Protein AF-A0A8J4FVB1-F1 (afdb_monomer_lite)

InterPro domains:
  IPR049258 ODAD1, central coiled coil region [PF21773] (18-180)
  IPR051876 Outer dynein arm-docking/Coiled-coil domain-containing protein [PTHR21694] (17-271)

Sequence (302 aa):
MRERETQELLKMGTLSSAEKKKRVSKGQWGAGYNKALAQNVAAEKVEMYGQAFKRIQDATGIEDIDQLVNTFLAAEDQNYTLFNYVNEVNQEIEKLEDQINIMRSEINKYRETGQELDRTKSRELTEGEARLAACEAQSQQYEKRYEAAMSMTAALKAGISELFDRIGCNTPAVRDLLGEEGLTEANLMAYLGIIEQRTNEILQVYAKRKATQGTEGLAEALLAQPLTQPGNRIIIEPPSTTQEEEVEGLEPEPVEEDRPLTREHLETRVQRTLPRKLETAIKVRPAGVDAAGGKRGSPTRR

Foldseek 3Di:
DVVVVVVVVVVVPPPDPVVVVVVVVVVVVVVVVVVVVVVVVVVVVVVVVVVVQVVVCVVVVDPDPVVSVVVVVVVVVVVVVVVVVVVVVVVVVVVVVVVVVVVVVVVVVCVVVVVVVVVVVVVVVVVVVVVVVVVVVVVVVVVVVVVVVVVVVVVLLVVLQVLCVVLPLPDPVSCVVQDPPHDDPVCVVVSVVSSLVSQLVVLQVQLVVQVVVDDVSPVSSVVSHPPDDPDDDPPPDDDDPPDPPPPPPDDDDPPDPPPDDDPVRVVVVCVVVVVVVVVVVVPPDPDDDDDDDDDDDDDDDD

Structure (mmCIF, N/CA/C/O backbone):
data_AF-A0A8J4FVB1-F1
#
_entry.id   AF-A0A8J4FVB1-F1
#
loop_
_atom_site.group_PDB
_atom_site.id
_atom_site.type_symbol
_atom_site.label_atom_id
_atom_site.label_alt_id
_atom_site.label_comp_id
_atom_site.label_asym_id
_atom_site.label_entity_id
_atom_site.label_seq_id
_atom_site.pdbx_PDB_ins_code
_atom_site.Cartn_x
_atom_site.Cartn_y
_atom_site.Cartn_z
_atom_site.occupancy
_atom_site.B_iso_or_equiv
_atom_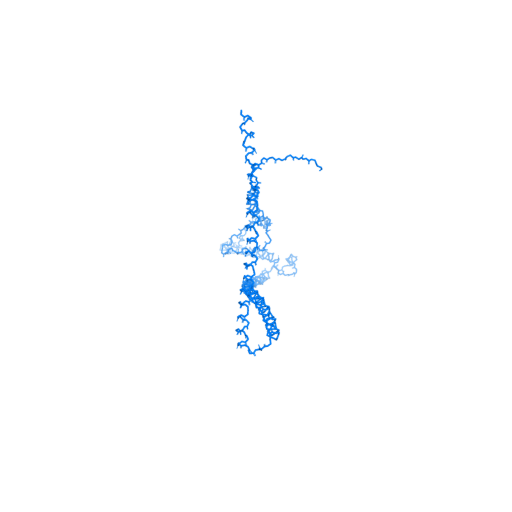site.auth_seq_id
_atom_site.auth_comp_id
_atom_site.auth_asym_id
_atom_site.auth_atom_id
_atom_site.pdbx_PDB_model_num
ATOM 1 N N . MET A 1 1 ? -41.978 72.602 87.005 1.00 54.25 1 MET A N 1
ATOM 2 C CA . MET A 1 1 ? -42.114 71.302 86.302 1.00 54.25 1 MET A CA 1
ATOM 3 C C . MET A 1 1 ? -41.588 70.098 87.086 1.00 54.25 1 MET A C 1
ATOM 5 O O . MET A 1 1 ? -42.095 69.020 86.846 1.00 54.25 1 MET A O 1
ATOM 9 N N . ARG A 1 2 ? -40.681 70.250 88.065 1.00 51.72 2 ARG A N 1
ATOM 10 C CA . ARG A 1 2 ? -40.190 69.131 88.899 1.00 51.72 2 ARG A CA 1
ATOM 11 C C . ARG A 1 2 ? -41.139 68.634 90.009 1.00 51.72 2 ARG A C 1
ATOM 13 O O . ARG A 1 2 ? -40.850 67.621 90.622 1.00 51.72 2 ARG A O 1
ATOM 20 N N . GLU A 1 3 ? -42.270 69.297 90.257 1.00 54.09 3 GLU A N 1
ATOM 21 C CA . GLU A 1 3 ? -43.259 68.865 91.272 1.00 54.09 3 GLU A CA 1
ATOM 22 C C . GLU A 1 3 ? -44.441 68.063 90.703 1.00 54.09 3 GLU A C 1
ATOM 24 O O . GLU A 1 3 ? -45.201 67.464 91.457 1.00 54.09 3 GLU A O 1
ATOM 29 N N . ARG A 1 4 ? -44.603 68.015 89.372 1.00 54.78 4 ARG A N 1
ATOM 30 C CA . ARG A 1 4 ? -45.608 67.145 88.734 1.00 54.78 4 ARG A CA 1
ATOM 31 C C . ARG A 1 4 ? -45.067 65.735 88.494 1.00 54.78 4 ARG A C 1
ATOM 33 O O . ARG A 1 4 ? -45.784 64.770 88.730 1.00 54.78 4 ARG A O 1
ATOM 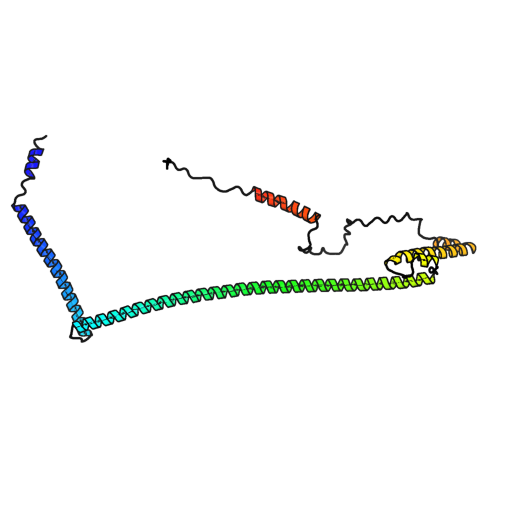40 N N . GLU A 1 5 ? -43.783 65.610 88.164 1.00 53.69 5 GLU A N 1
ATOM 41 C CA . GLU A 1 5 ? -43.116 64.308 88.012 1.00 53.69 5 GLU A CA 1
ATOM 42 C C . GLU A 1 5 ? -42.993 63.548 89.344 1.00 53.69 5 GLU A C 1
ATOM 44 O O . GLU A 1 5 ? -43.080 62.321 89.376 1.00 53.69 5 GLU A O 1
ATOM 49 N N . THR A 1 6 ? -42.878 64.256 90.473 1.00 55.28 6 THR A N 1
ATOM 50 C CA . THR A 1 6 ? -42.797 63.626 91.800 1.00 55.28 6 THR A CA 1
ATOM 51 C C . THR A 1 6 ? -44.145 63.106 92.305 1.00 55.28 6 THR A C 1
ATOM 53 O O . THR A 1 6 ? -44.163 62.163 93.092 1.00 55.28 6 THR A O 1
ATOM 56 N N . GLN A 1 7 ? -45.281 63.629 91.827 1.00 54.72 7 GLN A N 1
ATOM 57 C CA . GLN A 1 7 ? -46.608 63.108 92.193 1.00 54.72 7 GLN A CA 1
ATOM 58 C C . GLN A 1 7 ? -47.078 61.940 91.311 1.00 54.72 7 GLN A C 1
ATOM 60 O O . GLN A 1 7 ? -47.841 61.095 91.785 1.00 54.72 7 GLN A O 1
ATOM 65 N N . GLU A 1 8 ? -46.611 61.835 90.063 1.00 53.25 8 GLU A N 1
ATOM 66 C CA . GLU A 1 8 ? -46.938 60.698 89.187 1.00 53.25 8 GLU A CA 1
ATOM 67 C C . GLU A 1 8 ? -46.114 59.442 89.517 1.00 53.25 8 GLU A C 1
ATOM 69 O O . GLU A 1 8 ? -46.655 58.333 89.508 1.00 53.25 8 GLU A O 1
ATOM 74 N N . LEU A 1 9 ? -44.855 59.597 89.946 1.00 51.09 9 LEU A N 1
ATOM 75 C CA . LEU A 1 9 ? -44.015 58.472 90.383 1.00 51.09 9 LEU A CA 1
ATOM 76 C C . LEU A 1 9 ? -44.473 57.838 91.710 1.00 51.09 9 LEU A C 1
ATOM 78 O O . LEU A 1 9 ? -44.269 56.643 91.923 1.00 51.09 9 LEU A O 1
ATOM 82 N N . LEU A 1 10 ? -45.165 58.588 92.573 1.00 50.78 10 LEU A N 1
ATOM 83 C CA . LEU A 1 10 ? -45.745 58.067 93.820 1.00 50.78 10 LEU A CA 1
ATOM 84 C C . LEU A 1 10 ? -47.087 57.338 93.618 1.00 50.78 10 LEU A C 1
ATOM 86 O O . LEU A 1 10 ? -47.486 56.559 94.484 1.00 50.78 10 LEU A O 1
ATOM 90 N N . LYS A 1 11 ? -47.756 57.509 92.466 1.00 53.06 11 LYS A N 1
ATOM 91 C CA . LYS A 1 11 ? -48.976 56.759 92.102 1.00 53.06 11 LYS A CA 1
ATOM 92 C C . LYS A 1 11 ? -48.700 55.425 91.403 1.00 53.06 11 LYS A C 1
ATOM 94 O O . LYS A 1 11 ? -49.555 54.546 91.439 1.00 53.06 11 LYS A O 1
ATOM 99 N N . MET A 1 12 ? -47.513 55.228 90.824 1.00 49.44 12 MET A N 1
ATOM 100 C CA . MET A 1 12 ? -47.120 53.939 90.229 1.00 49.44 12 MET A CA 1
ATOM 101 C C . MET A 1 12 ? -46.599 52.908 91.251 1.00 49.44 12 MET A C 1
ATOM 103 O O . MET A 1 12 ? -46.414 51.741 90.908 1.00 49.44 12 MET A O 1
ATOM 107 N N . GLY A 1 13 ? -46.392 53.306 92.512 1.00 50.94 13 GLY A N 1
ATOM 108 C CA . GLY A 1 13 ? -45.811 52.465 93.568 1.00 50.94 13 GLY A CA 1
ATOM 109 C C . GLY A 1 13 ? -46.795 51.643 94.412 1.00 50.94 13 GLY A C 1
ATOM 110 O O . GLY A 1 13 ? -46.354 50.838 95.230 1.00 50.94 13 GLY A O 1
ATOM 111 N N . THR A 1 14 ? -48.111 51.797 94.239 1.00 51.91 14 THR A N 1
ATOM 112 C CA . THR A 1 14 ? -49.125 51.132 95.082 1.00 51.91 14 THR A CA 1
ATOM 113 C C . THR A 1 14 ? -50.175 50.376 94.266 1.00 51.91 14 THR A C 1
ATOM 115 O O . THR A 1 14 ? -51.375 50.505 94.490 1.00 51.91 14 THR A O 1
ATOM 118 N N . LEU A 1 15 ? -49.732 49.496 93.359 1.00 49.22 15 LEU A N 1
ATOM 119 C CA . LEU A 1 15 ? -50.575 48.361 92.962 1.00 49.22 15 LEU A CA 1
ATOM 120 C C . LEU A 1 15 ? -50.819 47.500 94.206 1.00 49.22 15 LEU A C 1
ATOM 122 O O . LEU A 1 15 ? -49.887 46.968 94.823 1.00 49.22 15 LEU A O 1
ATOM 126 N N . SER A 1 16 ? -52.085 47.435 94.599 1.00 57.00 16 SER A N 1
ATOM 127 C CA . SER A 1 16 ? -52.557 46.869 95.856 1.00 57.00 16 SER A CA 1
ATOM 128 C C . SER A 1 16 ? -52.153 45.398 95.981 1.00 57.00 16 SER A C 1
ATOM 130 O O . SER A 1 16 ? -52.172 44.634 95.014 1.00 57.00 16 SER A O 1
ATOM 132 N N . SER A 1 17 ? -51.834 44.954 97.200 1.00 52.75 17 SER A N 1
ATOM 133 C CA . SER A 1 17 ? -51.559 43.544 97.532 1.00 52.75 17 SER A CA 1
ATOM 134 C C . SER A 1 17 ? -52.674 42.588 97.045 1.00 52.75 17 SER A C 1
ATOM 136 O O . SER A 1 17 ? -52.430 41.411 96.762 1.00 52.75 17 SER A O 1
ATOM 138 N N . ALA A 1 18 ? -53.888 43.115 96.838 1.00 56.00 18 ALA A N 1
ATOM 139 C CA . ALA A 1 18 ? -55.013 42.414 96.225 1.00 56.00 18 ALA A CA 1
ATOM 140 C C . ALA A 1 18 ? -54.769 42.006 94.755 1.00 56.00 18 ALA A C 1
ATOM 142 O O . ALA A 1 18 ? -55.147 40.907 94.350 1.00 56.00 18 ALA A O 1
ATOM 143 N N . GLU A 1 19 ? -54.093 42.832 93.954 1.00 56.00 19 GLU A N 1
ATOM 144 C CA . GLU A 1 19 ? -53.852 42.570 92.527 1.00 56.00 19 GLU A CA 1
ATOM 145 C C . GLU A 1 19 ? -52.724 41.554 92.319 1.00 56.00 19 GLU A C 1
ATOM 147 O O . GLU A 1 19 ? -52.806 40.698 91.434 1.00 56.00 19 GLU A O 1
ATOM 152 N N . LYS A 1 20 ? -51.711 41.564 93.197 1.00 54.44 20 LYS A N 1
ATOM 153 C CA . LYS A 1 20 ? -50.644 40.550 93.206 1.00 54.44 20 LYS A CA 1
ATOM 154 C C . LYS A 1 20 ? -51.184 39.163 93.584 1.00 54.44 20 LYS A C 1
ATOM 156 O O . LYS A 1 20 ? -50.873 38.196 92.890 1.00 54.44 20 LYS A O 1
ATOM 161 N N . LYS A 1 21 ? -52.071 39.055 94.585 1.00 56.62 21 LYS A N 1
ATOM 162 C CA . LYS A 1 21 ? -52.747 37.781 94.922 1.00 56.62 21 LYS A CA 1
ATOM 163 C C . LYS A 1 21 ? -53.657 37.276 93.795 1.00 56.62 21 LYS A C 1
ATOM 165 O O . LYS A 1 21 ? -53.667 36.078 93.516 1.00 56.62 21 LYS A O 1
ATOM 170 N N . LYS A 1 22 ? -54.363 38.171 93.093 1.00 57.19 22 LYS A N 1
ATOM 171 C CA . LYS A 1 22 ? -55.242 37.806 91.966 1.00 57.19 22 LYS A CA 1
ATOM 172 C C . LYS A 1 22 ? -54.454 37.279 90.758 1.00 57.19 22 LYS A C 1
ATOM 174 O O . LYS A 1 22 ? -54.894 36.334 90.110 1.00 57.19 22 LYS A O 1
ATOM 179 N N . ARG A 1 23 ? -53.265 37.834 90.480 1.00 57.66 23 ARG A N 1
ATOM 180 C CA . ARG A 1 23 ? -52.372 37.364 89.401 1.00 57.66 23 ARG A CA 1
ATOM 181 C C . ARG A 1 23 ? -51.721 36.013 89.710 1.00 57.66 23 ARG A C 1
ATOM 183 O O . ARG A 1 23 ? -51.685 35.165 88.824 1.00 57.66 23 ARG A O 1
ATOM 190 N N . VAL A 1 24 ? -51.276 35.780 90.948 1.00 56.12 24 VAL A N 1
ATOM 191 C CA . VAL A 1 24 ? -50.718 34.478 91.367 1.00 56.12 24 VAL A CA 1
ATOM 192 C C . VAL A 1 24 ? -51.799 33.390 91.368 1.00 56.12 24 VAL A C 1
ATOM 194 O O . VAL A 1 24 ? -51.574 32.316 90.822 1.00 56.12 24 VAL A O 1
ATOM 197 N N . SER A 1 25 ? -53.009 33.688 91.856 1.00 53.03 25 SER A N 1
ATOM 198 C CA . SER A 1 25 ? -54.145 32.754 91.808 1.00 53.03 25 SER A CA 1
ATOM 199 C C . SER A 1 25 ? -54.564 32.406 90.369 1.00 53.03 25 SER A C 1
ATOM 201 O O . SER A 1 25 ? -54.786 31.237 90.057 1.00 53.03 25 SER A O 1
ATOM 203 N N . LYS A 1 26 ? -54.572 33.386 89.451 1.00 55.41 26 LYS A N 1
ATOM 204 C CA . LYS A 1 26 ? -54.861 33.164 88.021 1.00 55.41 26 LYS A CA 1
ATOM 205 C C . LYS A 1 26 ? -53.755 32.367 87.308 1.00 55.41 26 LYS A C 1
ATOM 207 O O . LYS A 1 26 ? -54.060 31.554 86.441 1.00 55.41 26 LYS A O 1
ATOM 212 N N . GLY A 1 27 ? -52.490 32.548 87.699 1.00 55.41 27 GLY A N 1
ATOM 213 C CA . GLY A 1 27 ? -51.359 31.742 87.220 1.00 55.41 27 GLY A CA 1
ATOM 214 C C . GLY A 1 27 ? -51.382 30.298 87.732 1.00 55.41 27 GLY A C 1
ATOM 215 O O . GLY A 1 27 ? -51.045 29.382 86.991 1.00 55.41 27 GLY A O 1
ATOM 216 N N . GLN A 1 28 ? -51.858 30.075 88.958 1.00 52.75 28 GLN A N 1
ATOM 217 C CA . GLN A 1 28 ? -52.004 28.743 89.551 1.00 52.75 28 GLN A CA 1
ATOM 218 C C . GLN A 1 28 ? -53.172 27.955 88.923 1.00 52.75 28 GLN A C 1
ATOM 220 O O . GLN A 1 28 ? -53.040 26.756 88.684 1.00 52.75 28 GLN A O 1
ATOM 225 N N . TRP A 1 29 ? -54.265 28.637 88.548 1.00 50.91 29 TRP A N 1
ATOM 226 C CA . TRP A 1 29 ? -55.341 28.065 87.722 1.00 50.91 29 TRP A CA 1
ATOM 227 C C . TRP A 1 29 ? -54.898 27.792 86.275 1.00 50.91 29 TRP A C 1
ATOM 229 O O . TRP A 1 29 ? -55.235 26.748 85.728 1.00 50.91 29 TRP A O 1
ATOM 239 N N . GLY A 1 30 ? -54.097 28.674 85.664 1.00 55.88 30 GLY A N 1
ATOM 240 C CA . GLY A 1 30 ? -53.544 28.468 84.316 1.00 55.88 30 GLY A CA 1
ATOM 241 C C . GLY A 1 30 ? -52.500 27.347 84.235 1.00 55.88 30 GLY A C 1
ATOM 242 O O . GLY A 1 30 ? -52.475 26.597 83.265 1.00 55.88 30 GLY A O 1
ATOM 243 N N . ALA A 1 31 ? -51.676 27.174 85.273 1.00 55.97 31 ALA A N 1
ATOM 244 C CA . ALA A 1 31 ? -50.733 26.060 85.375 1.00 55.97 31 ALA A CA 1
ATOM 245 C C . ALA A 1 31 ? -51.453 24.718 85.593 1.00 55.97 31 ALA A C 1
ATOM 247 O O . ALA A 1 31 ? -51.083 23.721 84.977 1.00 55.97 31 ALA A O 1
ATOM 248 N N . GLY A 1 32 ? -52.511 24.700 86.414 1.00 57.41 32 GLY A N 1
ATOM 249 C CA . GLY A 1 32 ? -53.396 23.542 86.559 1.00 57.41 32 GLY A CA 1
ATOM 250 C C . GLY A 1 32 ? -54.133 23.201 85.262 1.00 57.41 32 GLY A C 1
ATOM 251 O O . GLY A 1 32 ? -54.199 22.034 84.901 1.00 57.41 32 GLY A O 1
ATOM 252 N N . TYR A 1 33 ? -54.601 24.210 84.521 1.00 59.78 33 TYR A N 1
ATOM 253 C CA . TYR A 1 33 ? -55.264 24.049 83.224 1.00 59.78 33 TYR A CA 1
ATOM 254 C C . TYR A 1 33 ? -54.313 23.544 82.131 1.00 59.78 33 TYR A C 1
ATOM 256 O O . TYR A 1 33 ? -54.661 22.609 81.425 1.00 59.78 33 TYR A O 1
ATOM 264 N N . ASN A 1 34 ? -53.088 24.071 82.028 1.00 64.00 34 ASN A N 1
ATOM 265 C CA . ASN A 1 34 ? -52.088 23.570 81.076 1.00 64.00 34 ASN A CA 1
ATOM 266 C C . ASN A 1 34 ? -51.598 22.162 81.435 1.00 64.00 34 ASN A C 1
ATOM 268 O O . ASN A 1 34 ? -51.368 21.349 80.543 1.00 64.00 34 ASN A O 1
ATOM 272 N N . LYS A 1 35 ? -51.471 21.849 82.732 1.00 63.16 35 LYS A N 1
ATOM 273 C CA . LYS A 1 35 ? -51.168 20.491 83.195 1.00 63.16 35 LYS A CA 1
ATOM 274 C C . LYS A 1 35 ? -52.319 19.534 82.884 1.00 63.16 35 LYS A C 1
ATOM 276 O O . LYS A 1 35 ? -52.062 18.460 82.361 1.00 63.16 35 LYS A O 1
ATOM 281 N N . ALA A 1 36 ? -53.563 19.942 83.129 1.00 62.78 36 ALA A N 1
ATOM 282 C CA . ALA A 1 36 ? -54.755 19.172 82.788 1.00 62.78 36 ALA A CA 1
ATOM 283 C C . ALA A 1 36 ? -54.925 19.010 81.270 1.00 62.78 36 ALA A C 1
ATOM 285 O O . ALA A 1 36 ? -55.313 17.943 80.822 1.00 62.78 36 ALA A O 1
ATOM 286 N N . LEU A 1 37 ? -54.576 20.016 80.466 1.00 65.31 37 LEU A N 1
ATOM 287 C CA . LEU A 1 37 ? -54.602 19.941 79.006 1.00 65.31 37 LEU A CA 1
ATOM 288 C C . LEU A 1 37 ? -53.523 18.991 78.475 1.00 65.31 37 LEU A C 1
ATOM 290 O O . LEU A 1 37 ? -53.826 18.145 77.646 1.00 65.31 37 LEU A O 1
ATOM 294 N N . ALA A 1 38 ? -52.291 19.060 78.988 1.00 65.94 38 ALA A N 1
ATOM 295 C CA . ALA A 1 38 ? -51.239 18.100 78.648 1.00 65.94 38 ALA A CA 1
ATOM 296 C C . ALA A 1 38 ? -51.607 16.669 79.077 1.00 65.94 38 ALA A C 1
ATOM 298 O O . ALA A 1 38 ? -51.320 15.712 78.362 1.00 65.94 38 ALA A O 1
ATOM 299 N N . GLN A 1 39 ? -52.277 16.528 80.222 1.00 68.56 39 GLN A N 1
ATOM 300 C CA . GLN A 1 39 ? -52.758 15.251 80.738 1.00 68.56 39 GLN A CA 1
ATOM 301 C C . GLN A 1 39 ? -53.955 14.719 79.934 1.00 68.56 39 GLN A C 1
ATOM 303 O O . GLN A 1 39 ? -54.014 13.522 79.686 1.00 68.56 39 GLN A O 1
ATOM 308 N N . ASN A 1 40 ? -54.841 15.593 79.447 1.00 70.62 40 ASN A N 1
ATOM 309 C CA . ASN A 1 40 ? -55.927 15.246 78.530 1.00 70.62 40 ASN A CA 1
ATOM 310 C C . ASN A 1 40 ? -55.394 14.848 77.151 1.00 70.62 40 ASN A C 1
ATOM 312 O O . ASN A 1 40 ? -55.826 13.840 76.621 1.00 70.62 40 ASN A O 1
ATOM 316 N N . VAL A 1 41 ? -54.403 15.557 76.602 1.00 71.69 41 VAL A N 1
ATOM 317 C CA . VAL A 1 41 ? -53.750 15.179 75.334 1.00 71.69 41 VAL A CA 1
ATOM 318 C C . VAL A 1 41 ? -52.997 13.851 75.476 1.00 71.69 41 VAL A C 1
ATOM 320 O O . VAL A 1 41 ? -52.975 13.041 74.551 1.00 71.69 41 VAL A O 1
ATOM 323 N N . ALA A 1 42 ? -52.382 13.596 76.634 1.00 71.00 42 ALA A N 1
ATOM 324 C CA . ALA A 1 42 ? -51.780 12.299 76.928 1.00 71.00 42 ALA A CA 1
ATOM 325 C C . ALA A 1 42 ? -52.844 11.195 77.055 1.00 71.00 42 ALA A C 1
ATOM 327 O O . ALA A 1 42 ? -52.657 10.119 76.495 1.00 71.00 42 ALA A O 1
ATOM 328 N N . ALA A 1 43 ? -53.963 11.463 77.731 1.00 73.31 43 ALA A N 1
ATOM 329 C CA . ALA A 1 43 ? -55.073 10.523 77.876 1.00 73.31 43 ALA A CA 1
ATOM 330 C C . ALA A 1 43 ? -55.744 10.207 76.531 1.00 73.31 43 ALA A C 1
ATOM 332 O O . ALA A 1 43 ? -55.995 9.045 76.241 1.00 73.31 43 ALA A O 1
ATOM 333 N N . GLU A 1 44 ? -55.945 11.210 75.681 1.00 76.19 44 GLU A N 1
ATOM 334 C CA . GLU A 1 44 ? -56.533 11.069 74.347 1.00 76.19 44 GLU A CA 1
ATOM 335 C C . GLU A 1 44 ? -55.616 10.259 73.417 1.00 76.19 44 GLU A C 1
ATOM 337 O O . GLU A 1 44 ? -56.076 9.383 72.688 1.00 76.19 44 GLU A O 1
ATOM 342 N N . LYS A 1 45 ? -54.291 10.453 73.508 1.00 75.00 45 LYS A N 1
ATOM 343 C CA . LYS A 1 45 ? -53.318 9.588 72.821 1.00 75.00 45 LYS A CA 1
ATOM 344 C C . LYS A 1 45 ? -53.359 8.150 73.332 1.00 75.00 45 LYS A C 1
ATOM 346 O O . LYS A 1 45 ? -53.320 7.231 72.523 1.00 75.00 45 LYS A O 1
ATOM 351 N N . VAL A 1 46 ? -53.438 7.942 74.646 1.00 78.19 46 VAL A N 1
ATOM 352 C CA . VAL A 1 46 ? -53.538 6.598 75.244 1.00 78.19 46 VAL A CA 1
ATOM 353 C C . VAL A 1 46 ? -54.836 5.909 74.826 1.00 78.19 46 VAL A C 1
ATOM 355 O O . VAL A 1 46 ? -54.815 4.725 74.505 1.00 78.19 46 VAL A O 1
ATOM 358 N N . GLU A 1 47 ? -55.947 6.640 74.763 1.00 79.44 47 GLU A N 1
ATOM 359 C CA . GLU A 1 47 ? -57.229 6.118 74.299 1.00 79.44 47 GLU A CA 1
ATOM 360 C C . GLU A 1 47 ? -57.184 5.764 72.807 1.00 79.44 47 GLU A C 1
ATOM 362 O O . GLU A 1 47 ? -57.595 4.672 72.419 1.00 79.44 47 GLU A O 1
ATOM 367 N N . MET A 1 48 ? -56.603 6.632 71.976 1.00 81.56 48 MET A N 1
ATOM 368 C CA . MET A 1 48 ? -56.416 6.381 70.547 1.00 81.56 48 MET A CA 1
ATOM 369 C C . MET A 1 48 ? -55.525 5.156 70.296 1.00 81.56 48 MET A C 1
ATOM 371 O O . MET A 1 48 ? -55.879 4.295 69.489 1.00 81.56 48 MET A O 1
ATOM 375 N N . TYR A 1 49 ? -54.398 5.037 71.009 1.00 78.62 49 TYR A N 1
ATOM 376 C CA . TYR A 1 49 ? -53.538 3.857 70.925 1.00 78.62 49 TYR A CA 1
ATOM 377 C C . TYR A 1 49 ? -54.255 2.610 71.440 1.00 78.62 49 TYR A C 1
ATOM 379 O O . TYR A 1 49 ? -54.198 1.579 70.782 1.00 78.62 49 TYR A O 1
ATOM 387 N N . GLY A 1 50 ? -55.003 2.700 72.542 1.00 77.19 50 GLY A N 1
ATOM 388 C CA . GLY A 1 50 ? -55.800 1.589 73.066 1.00 77.19 50 GLY A CA 1
ATOM 389 C C . GLY A 1 50 ? -56.860 1.094 72.078 1.00 77.19 50 GLY A C 1
ATOM 390 O O . GLY A 1 50 ? -57.033 -0.112 71.911 1.00 77.19 50 GLY A O 1
ATOM 391 N N . GLN A 1 51 ? -57.530 2.004 71.365 1.00 80.88 51 GLN A N 1
ATOM 392 C CA . GLN A 1 51 ? -58.483 1.655 70.307 1.00 80.88 51 GLN A CA 1
ATOM 393 C C . GLN A 1 51 ? -57.791 1.031 69.085 1.00 80.88 51 GLN A C 1
ATOM 395 O O . GLN A 1 51 ? -58.314 0.075 68.512 1.00 80.88 51 GLN A O 1
ATOM 400 N N . ALA A 1 52 ? -56.620 1.538 68.689 1.00 78.31 52 ALA A N 1
ATOM 401 C CA . ALA A 1 52 ? -55.829 0.966 67.601 1.00 78.31 52 ALA A CA 1
ATOM 402 C C . ALA A 1 52 ? -55.317 -0.442 67.948 1.00 78.31 52 ALA A C 1
ATOM 404 O O . ALA A 1 52 ? -55.445 -1.350 67.131 1.00 78.31 52 ALA A O 1
ATOM 405 N N . PHE A 1 53 ? -54.834 -0.648 69.176 1.00 73.19 53 PHE A N 1
ATOM 406 C CA . PHE A 1 53 ? -54.413 -1.957 69.675 1.00 73.19 53 PHE A CA 1
ATOM 407 C C . PHE A 1 53 ? -55.562 -2.956 69.679 1.00 73.19 53 PHE A C 1
ATOM 409 O O . PHE A 1 53 ? -55.381 -4.055 69.172 1.00 73.19 53 PHE A O 1
ATOM 416 N N . LYS A 1 54 ? -56.755 -2.564 70.145 1.00 77.44 54 LYS A N 1
ATOM 417 C CA . LYS A 1 54 ? -57.946 -3.427 70.103 1.00 77.44 54 LYS A CA 1
ATOM 418 C C . LYS A 1 54 ? -58.283 -3.888 68.688 1.00 77.44 54 LYS A C 1
ATOM 420 O O . LYS A 1 54 ? -58.491 -5.069 68.465 1.00 77.44 54 LYS A O 1
ATOM 425 N N . ARG A 1 55 ? -58.256 -2.972 67.716 1.00 79.44 55 ARG A N 1
ATOM 426 C CA . ARG A 1 55 ? -58.507 -3.311 66.305 1.00 79.44 55 ARG A CA 1
ATOM 427 C C . ARG A 1 55 ? -57.472 -4.278 65.743 1.00 79.44 55 ARG A C 1
ATOM 429 O O . ARG A 1 55 ? -57.822 -5.143 64.949 1.00 79.44 55 ARG A O 1
ATOM 436 N N . ILE A 1 56 ? -56.207 -4.116 66.126 1.00 75.06 56 ILE A N 1
ATOM 437 C CA . ILE A 1 56 ? -55.138 -5.025 65.710 1.00 75.06 56 ILE A CA 1
ATOM 438 C C . ILE A 1 56 ? -55.332 -6.390 66.379 1.00 75.06 56 ILE A C 1
ATOM 440 O O . ILE A 1 56 ? -55.212 -7.403 65.704 1.00 75.06 56 ILE A O 1
ATOM 444 N N . GLN A 1 57 ? -55.692 -6.416 67.662 1.00 74.94 57 GLN A N 1
ATOM 445 C CA . GLN A 1 57 ? -55.977 -7.628 68.428 1.00 74.94 57 GLN A CA 1
ATOM 446 C C . GLN A 1 57 ? -57.143 -8.427 67.827 1.00 74.94 57 GLN A C 1
ATOM 448 O O . GLN A 1 57 ? -57.022 -9.631 67.620 1.00 74.94 57 GLN A O 1
ATOM 453 N N . ASP A 1 58 ? -58.227 -7.739 67.458 1.00 79.31 58 ASP A N 1
ATOM 454 C CA . ASP A 1 58 ? -59.402 -8.323 66.803 1.00 79.31 58 ASP A CA 1
ATOM 455 C C . ASP A 1 58 ? -59.069 -8.885 65.406 1.00 79.31 58 ASP A C 1
ATOM 457 O O . ASP A 1 58 ? -59.683 -9.852 64.958 1.00 79.31 58 ASP A O 1
ATOM 461 N N . ALA A 1 59 ? -58.096 -8.289 64.705 1.00 77.06 59 ALA A N 1
ATOM 462 C CA . ALA A 1 59 ? -57.685 -8.703 63.364 1.00 77.06 59 ALA A CA 1
ATOM 463 C C . ALA A 1 59 ? -56.637 -9.832 63.359 1.00 77.06 59 ALA A C 1
ATOM 465 O O . ALA A 1 59 ? -56.631 -10.645 62.435 1.00 77.06 59 ALA A O 1
ATOM 466 N N . THR A 1 60 ? -55.742 -9.881 64.351 1.00 72.56 60 THR A N 1
ATOM 467 C CA . THR A 1 60 ? -54.657 -10.877 64.438 1.00 72.56 60 THR A CA 1
ATOM 468 C C . THR A 1 60 ? -54.991 -12.060 65.344 1.00 72.56 60 THR A C 1
ATOM 470 O O . THR A 1 60 ? -54.369 -13.111 65.210 1.00 72.56 60 THR A O 1
ATOM 473 N N . GLY A 1 61 ? -55.966 -11.916 66.250 1.00 72.56 61 GLY A N 1
ATOM 474 C CA . GLY A 1 61 ? -56.387 -12.957 67.192 1.00 72.56 61 GLY A CA 1
ATOM 475 C C . GLY A 1 61 ? -55.399 -13.231 68.333 1.00 72.56 61 GLY A C 1
ATOM 476 O O . GLY A 1 61 ? -55.530 -14.245 69.013 1.00 72.56 61 GLY A O 1
ATOM 477 N N . ILE A 1 62 ? -54.398 -12.367 68.542 1.00 74.44 62 ILE A N 1
ATOM 478 C CA . ILE A 1 62 ? -53.361 -12.534 69.574 1.00 74.44 62 ILE A CA 1
ATOM 479 C C . ILE A 1 62 ? -53.818 -11.851 70.871 1.00 74.44 62 ILE A C 1
ATOM 481 O O . ILE A 1 62 ? -53.908 -10.629 70.936 1.00 74.44 62 ILE A O 1
ATOM 485 N N . GLU A 1 63 ? -54.096 -12.617 71.927 1.00 70.81 63 GLU A N 1
ATOM 486 C CA . GLU A 1 63 ? -54.603 -12.079 73.204 1.00 70.81 63 GLU A CA 1
ATOM 487 C C . GLU A 1 63 ? -53.507 -11.438 74.085 1.00 70.81 63 GLU A C 1
ATOM 489 O O . GLU A 1 63 ? -53.811 -10.582 74.917 1.00 70.81 63 GLU A O 1
ATOM 494 N N . ASP A 1 64 ? -52.236 -11.803 73.876 1.00 78.38 64 ASP A N 1
ATOM 495 C CA . ASP A 1 64 ? -51.084 -11.303 74.637 1.00 78.38 64 ASP A CA 1
ATOM 496 C C . ASP A 1 64 ? -50.436 -10.077 73.963 1.00 78.38 64 ASP A C 1
ATOM 498 O O . ASP A 1 64 ? -49.927 -10.142 72.840 1.00 78.38 64 ASP A O 1
ATOM 502 N N . ILE A 1 65 ? -50.454 -8.944 74.670 1.00 74.56 65 ILE A N 1
ATOM 503 C CA . ILE A 1 65 ? -49.954 -7.648 74.189 1.00 74.56 65 ILE A CA 1
ATOM 504 C C . ILE A 1 65 ? -48.450 -7.713 73.903 1.00 74.56 65 ILE A C 1
ATOM 506 O O . ILE A 1 65 ? -48.002 -7.169 72.892 1.00 74.56 65 ILE A O 1
ATOM 510 N N . ASP A 1 66 ? -47.676 -8.406 74.741 1.00 80.94 66 ASP A N 1
ATOM 511 C CA . ASP A 1 66 ? -46.226 -8.506 74.560 1.00 80.94 66 ASP A CA 1
ATOM 512 C C . ASP A 1 66 ? -45.887 -9.365 73.333 1.00 80.94 66 ASP A C 1
ATOM 514 O O . ASP A 1 66 ? -44.964 -9.049 72.577 1.00 80.94 66 ASP A O 1
ATOM 518 N N . GLN A 1 67 ? -46.674 -10.411 73.062 1.00 81.88 67 GLN A N 1
ATOM 519 C CA . GLN A 1 67 ? -46.550 -11.180 71.822 1.00 81.88 67 GLN A CA 1
ATOM 520 C C . GLN A 1 67 ? -46.904 -10.341 70.599 1.00 81.88 67 GLN A C 1
ATOM 522 O O . GLN A 1 67 ? -46.169 -10.378 69.613 1.00 81.88 67 GLN A O 1
ATOM 527 N N . LEU A 1 68 ? -47.979 -9.551 70.647 1.00 80.50 68 LEU A N 1
ATOM 528 C CA . LEU A 1 68 ? -48.374 -8.701 69.526 1.00 80.50 68 LEU A CA 1
ATOM 529 C C . LEU A 1 68 ? -47.286 -7.674 69.180 1.00 80.50 68 LEU A C 1
ATOM 531 O O . LEU A 1 68 ? -46.939 -7.525 68.009 1.00 80.50 68 LEU A O 1
ATOM 535 N N . VAL A 1 69 ? -46.712 -7.011 70.189 1.00 83.38 69 VAL A N 1
ATOM 536 C CA . VAL A 1 69 ? -45.621 -6.040 70.005 1.00 83.38 69 VAL A CA 1
ATOM 537 C C . VAL A 1 69 ? -44.376 -6.716 69.432 1.00 83.38 69 VAL A C 1
ATOM 539 O O . VAL A 1 69 ? -43.815 -6.219 68.459 1.00 83.38 69 VAL A O 1
ATOM 542 N N . ASN A 1 70 ? -43.973 -7.874 69.962 1.00 85.50 70 ASN A N 1
ATOM 543 C CA . ASN A 1 70 ? -42.816 -8.612 69.443 1.00 85.50 70 ASN A CA 1
ATOM 544 C C . ASN A 1 70 ? -43.025 -9.093 67.999 1.00 85.50 70 ASN A C 1
ATOM 546 O O . ASN A 1 70 ? -42.104 -9.035 67.188 1.00 85.50 70 ASN A O 1
ATOM 550 N N . THR A 1 71 ? -44.240 -9.525 67.656 1.00 84.44 71 THR A N 1
ATOM 551 C CA . THR A 1 71 ? -44.583 -9.951 66.290 1.00 84.44 71 THR A CA 1
ATOM 552 C C . THR A 1 71 ? -44.569 -8.765 65.327 1.00 84.44 71 THR A C 1
ATOM 554 O O . THR A 1 71 ? -44.090 -8.886 64.202 1.00 84.44 71 THR A O 1
ATOM 557 N N . PHE A 1 72 ? -45.048 -7.600 65.775 1.00 84.88 72 PHE A N 1
ATOM 558 C CA . PHE A 1 72 ? -45.027 -6.373 64.985 1.00 84.88 72 PHE A CA 1
ATOM 559 C C . PHE A 1 72 ? -43.600 -5.865 64.764 1.00 84.88 72 PHE A C 1
ATOM 561 O O . PHE A 1 72 ? -43.259 -5.524 63.639 1.00 84.88 72 PHE A O 1
ATOM 568 N N . LEU A 1 73 ? -42.751 -5.894 65.797 1.00 88.25 73 LEU A N 1
ATOM 569 C CA . LEU A 1 73 ? -41.330 -5.556 65.681 1.00 88.25 73 LEU A CA 1
ATOM 570 C C . LEU A 1 73 ? -40.602 -6.503 64.720 1.00 88.25 73 LEU A C 1
ATOM 572 O O . LEU A 1 73 ? -39.852 -6.044 63.868 1.00 88.25 73 LEU A O 1
ATOM 576 N N . ALA A 1 74 ? -40.856 -7.812 64.800 1.00 89.44 74 ALA A N 1
ATOM 577 C CA . ALA A 1 74 ? -40.266 -8.778 63.873 1.00 89.44 74 ALA A CA 1
ATOM 578 C C . ALA A 1 74 ? -40.726 -8.548 62.422 1.00 89.44 74 ALA A C 1
ATOM 580 O O . ALA A 1 74 ? -39.921 -8.629 61.494 1.00 89.44 74 ALA A O 1
ATOM 581 N N . ALA A 1 75 ? -42.009 -8.236 62.218 1.00 88.81 75 ALA A N 1
ATOM 582 C CA . ALA A 1 75 ? -42.541 -7.896 60.903 1.00 88.81 75 ALA A CA 1
ATOM 583 C C . ALA A 1 75 ? -41.976 -6.565 60.382 1.00 88.81 75 ALA A C 1
ATOM 585 O O . ALA A 1 75 ? -41.665 -6.461 59.199 1.00 88.81 75 ALA A O 1
ATOM 586 N N . GLU A 1 76 ? -41.809 -5.562 61.246 1.00 90.50 76 GLU A N 1
ATOM 587 C CA . GLU A 1 76 ? -41.197 -4.274 60.911 1.00 90.50 76 GLU A CA 1
ATOM 588 C C . GLU A 1 76 ? -39.733 -4.446 60.492 1.00 90.50 76 GLU A C 1
ATOM 590 O O . GLU A 1 76 ? -39.333 -3.902 59.466 1.00 90.50 76 GLU A O 1
ATOM 595 N N . ASP A 1 77 ? -38.963 -5.264 61.210 1.00 92.81 77 ASP A N 1
ATOM 596 C CA . ASP A 1 77 ? -37.551 -5.529 60.913 1.00 92.81 77 ASP A CA 1
ATOM 597 C C . ASP A 1 77 ? -37.380 -6.295 59.585 1.00 92.81 77 ASP A C 1
ATOM 599 O O . ASP A 1 77 ? -36.521 -5.979 58.752 1.00 92.81 77 ASP A O 1
ATOM 603 N N . GLN A 1 78 ? -38.276 -7.253 59.312 1.00 93.94 78 GLN A N 1
ATOM 604 C CA . GLN A 1 78 ? -38.354 -7.914 58.006 1.00 93.94 78 GLN A CA 1
ATOM 605 C C . GLN A 1 78 ? -38.709 -6.933 56.888 1.00 93.94 78 GLN A C 1
ATOM 607 O O . GLN A 1 78 ? -38.102 -6.972 55.817 1.00 93.94 78 GLN A O 1
ATOM 612 N N . ASN A 1 79 ? -39.666 -6.039 57.130 1.00 93.00 79 ASN A N 1
ATOM 613 C CA . ASN A 1 79 ? -40.082 -5.048 56.147 1.00 93.00 79 ASN A CA 1
ATOM 614 C C . ASN A 1 79 ? -38.954 -4.043 55.872 1.00 93.00 79 ASN A C 1
ATOM 616 O O . ASN A 1 79 ? -38.679 -3.724 54.719 1.00 93.00 79 ASN A O 1
ATOM 620 N N . TYR A 1 80 ? -38.232 -3.613 56.908 1.00 95.19 80 TYR A N 1
ATOM 621 C CA . TYR A 1 80 ? -37.045 -2.769 56.783 1.00 95.19 80 TYR A CA 1
ATOM 622 C C . TYR A 1 80 ? -35.953 -3.446 55.943 1.00 95.19 80 TYR A C 1
ATOM 624 O O . TYR A 1 80 ? -35.404 -2.839 55.022 1.00 95.19 80 TYR A O 1
ATOM 632 N N . THR A 1 81 ? -35.693 -4.731 56.196 1.00 96.06 81 THR A N 1
ATOM 633 C CA . THR A 1 81 ? -34.735 -5.530 55.417 1.00 96.06 81 THR A CA 1
ATOM 634 C C . THR A 1 81 ? -35.152 -5.637 53.949 1.00 96.06 81 THR A C 1
ATOM 636 O O . THR A 1 81 ? -34.329 -5.437 53.057 1.00 96.06 81 THR A O 1
ATOM 639 N N . LEU A 1 82 ? -36.437 -5.891 53.684 1.00 94.75 82 LEU A N 1
ATOM 640 C CA . LEU A 1 82 ? -36.991 -5.943 52.329 1.00 94.75 82 LEU A CA 1
ATOM 641 C C . LEU A 1 82 ? -36.886 -4.595 51.609 1.00 94.75 82 LEU A C 1
ATOM 643 O O . LEU A 1 82 ? -36.485 -4.561 50.450 1.00 94.75 82 LEU A O 1
ATOM 647 N N . PHE A 1 83 ? -37.191 -3.485 52.283 1.00 95.94 83 PHE A N 1
ATOM 648 C CA . PHE A 1 83 ? -37.038 -2.145 51.713 1.00 95.94 83 PHE A CA 1
ATOM 649 C C . PHE A 1 83 ? -35.586 -1.840 51.342 1.00 95.94 83 PHE A C 1
ATOM 651 O O . PHE A 1 83 ? -35.325 -1.301 50.265 1.00 95.94 83 PHE A O 1
ATOM 658 N N . ASN A 1 84 ? -34.637 -2.215 52.201 1.00 95.88 84 ASN A N 1
ATOM 659 C CA . ASN A 1 84 ? -33.217 -2.059 51.902 1.00 95.88 84 ASN A CA 1
ATOM 660 C C . ASN A 1 84 ? -32.799 -2.915 50.707 1.00 95.88 84 ASN A C 1
ATOM 662 O O . ASN A 1 84 ? -32.115 -2.411 49.821 1.00 95.88 84 ASN A O 1
ATOM 666 N N . TYR A 1 85 ? -33.268 -4.162 50.638 1.00 97.56 85 TYR A N 1
ATOM 667 C CA . TYR A 1 85 ? -32.994 -5.044 49.508 1.00 97.56 85 TYR A CA 1
ATOM 668 C C . TYR A 1 85 ? -33.553 -4.489 48.192 1.00 97.56 85 TYR A C 1
ATOM 670 O O . TYR A 1 85 ? -32.843 -4.439 47.194 1.00 97.56 85 TYR A O 1
ATOM 678 N N . VAL A 1 86 ? -34.796 -3.996 48.184 1.00 97.38 86 VAL A N 1
ATOM 679 C CA . VAL A 1 86 ? -35.391 -3.358 46.996 1.00 97.38 86 VAL A CA 1
ATOM 680 C C . VAL A 1 86 ? -34.575 -2.140 46.558 1.00 97.38 86 VAL A C 1
ATOM 682 O O . VAL A 1 86 ? -34.334 -1.962 45.367 1.00 97.38 86 VAL A O 1
ATOM 685 N N . ASN A 1 87 ? -34.114 -1.315 47.501 1.00 96.44 87 ASN A N 1
ATOM 686 C CA . ASN A 1 87 ? -33.263 -0.167 47.185 1.00 96.44 87 ASN A CA 1
ATOM 687 C C . ASN A 1 87 ? -31.904 -0.585 46.614 1.00 96.44 87 ASN A C 1
ATOM 689 O O . ASN A 1 87 ? -31.416 0.057 45.686 1.00 96.44 87 ASN A O 1
ATOM 693 N N . GLU A 1 88 ? -31.297 -1.641 47.151 1.00 97.12 88 GLU A N 1
ATOM 694 C CA . GLU A 1 88 ? -30.032 -2.180 46.653 1.00 97.12 88 GLU A CA 1
ATOM 695 C C . GLU A 1 88 ? -30.186 -2.737 45.234 1.00 97.12 88 GLU A C 1
ATOM 697 O O . GLU A 1 88 ? -29.413 -2.373 44.350 1.00 97.12 88 GLU A O 1
ATOM 702 N N . VAL A 1 89 ? -31.239 -3.521 44.987 1.00 97.62 89 VAL A N 1
ATOM 703 C CA . VAL A 1 89 ? -31.557 -4.051 43.654 1.00 97.62 89 VAL A CA 1
ATOM 704 C C . VAL A 1 89 ? -31.832 -2.922 42.663 1.00 97.62 89 VAL A C 1
ATOM 706 O O . VAL A 1 89 ? -31.330 -2.966 41.545 1.00 97.62 89 VAL A O 1
ATOM 709 N N . ASN A 1 90 ? -32.568 -1.878 43.050 1.00 97.38 90 ASN A N 1
ATOM 710 C CA . ASN A 1 90 ? -32.801 -0.727 42.172 1.00 97.38 90 ASN A CA 1
ATOM 711 C C . ASN A 1 90 ? -31.495 -0.001 41.820 1.00 97.38 90 ASN A C 1
ATOM 713 O O . ASN A 1 90 ? -31.274 0.327 40.658 1.00 97.38 90 ASN A O 1
ATOM 717 N N . GLN A 1 91 ? -30.595 0.190 42.789 1.00 97.88 91 GLN A N 1
ATOM 718 C CA . GLN A 1 91 ? -29.269 0.754 42.514 1.00 97.88 91 GLN A CA 1
ATOM 719 C C . GLN A 1 91 ? -28.431 -0.153 41.608 1.00 97.88 91 GLN A C 1
ATOM 721 O O . GLN A 1 91 ? -27.625 0.335 40.817 1.00 97.88 91 GLN A O 1
ATOM 726 N N . GLU A 1 92 ? -28.565 -1.472 41.737 1.00 98.00 92 GLU A N 1
ATOM 727 C CA . GLU A 1 92 ? -27.890 -2.422 40.857 1.00 98.00 92 GLU A CA 1
ATOM 728 C C . GLU A 1 92 ? -28.449 -2.367 39.430 1.00 98.00 92 GLU A C 1
ATOM 730 O O . GLU A 1 92 ? -27.669 -2.348 38.479 1.00 98.00 92 GLU A O 1
ATOM 735 N N . 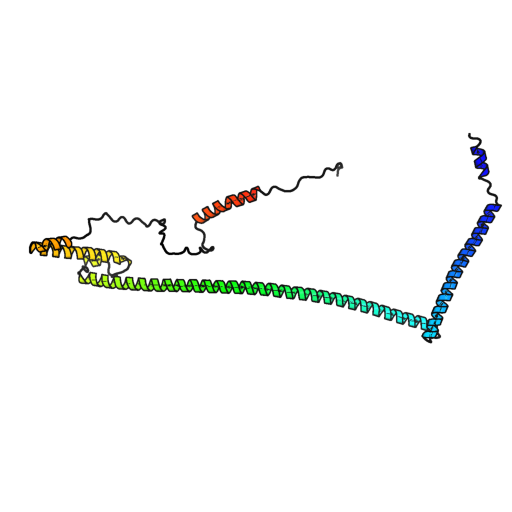ILE A 1 93 ? -29.771 -2.246 39.273 1.00 97.88 93 ILE A N 1
ATOM 736 C CA . ILE A 1 93 ? -30.423 -2.044 37.973 1.00 97.88 93 ILE A CA 1
ATOM 737 C C . ILE A 1 93 ? -29.894 -0.772 37.308 1.00 97.88 93 ILE A C 1
ATOM 739 O O . ILE A 1 93 ? -29.420 -0.851 36.178 1.00 97.88 93 ILE A O 1
ATOM 743 N N . GLU A 1 94 ? -29.887 0.365 38.010 1.00 97.94 94 GLU A N 1
ATOM 744 C CA . GLU A 1 94 ? -29.370 1.633 37.472 1.00 97.94 94 GLU A CA 1
ATOM 745 C C . GLU A 1 94 ? -27.907 1.499 37.016 1.00 97.94 94 GLU A C 1
ATOM 747 O O . GLU A 1 94 ? -27.549 1.891 35.904 1.00 97.94 94 GLU A O 1
ATOM 752 N N . LYS A 1 95 ? -27.057 0.857 37.831 1.00 98.00 95 LYS A N 1
ATOM 753 C CA . LYS A 1 95 ? -25.651 0.602 37.471 1.00 98.00 95 LYS A CA 1
ATOM 754 C C . LYS A 1 95 ? -25.522 -0.266 36.221 1.00 98.00 95 LYS A C 1
ATOM 756 O O . LYS A 1 95 ? -24.663 0.002 35.380 1.00 98.00 95 LYS A O 1
ATOM 761 N N . LEU A 1 96 ? -26.322 -1.324 36.105 1.00 97.94 96 LEU A N 1
ATOM 762 C CA . LEU A 1 96 ? -26.290 -2.217 34.947 1.00 97.94 96 LEU A CA 1
ATOM 763 C C . LEU A 1 96 ? -26.812 -1.518 33.688 1.00 97.94 96 LEU A C 1
ATOM 765 O O . LEU A 1 96 ? -26.236 -1.694 32.616 1.00 97.94 96 LEU A O 1
ATOM 769 N N . GLU A 1 97 ? -27.854 -0.698 33.801 1.00 98.12 97 GLU A N 1
ATOM 770 C CA . GLU A 1 97 ? -28.374 0.106 32.693 1.00 98.12 97 GLU A CA 1
ATOM 771 C C . GLU A 1 97 ? -27.331 1.108 32.186 1.00 98.12 97 GLU A C 1
ATOM 773 O O . GLU A 1 97 ? -27.096 1.193 30.976 1.00 98.12 97 GLU A O 1
ATOM 778 N N . ASP A 1 98 ? -26.633 1.793 33.092 1.00 98.06 98 ASP A N 1
ATOM 779 C CA . ASP A 1 98 ? -25.523 2.679 32.744 1.00 98.06 98 ASP A CA 1
ATOM 780 C C . ASP A 1 98 ? -24.398 1.922 32.031 1.00 98.06 98 ASP A C 1
ATOM 782 O O . ASP A 1 98 ? -23.919 2.358 30.980 1.00 98.06 98 ASP A O 1
ATOM 786 N N . GLN A 1 99 ? -24.008 0.747 32.534 1.00 98.12 99 GLN A N 1
ATOM 787 C CA . GLN A 1 99 ? -23.000 -0.095 31.883 1.00 98.12 99 GLN A CA 1
ATOM 788 C C . GLN A 1 99 ? -23.438 -0.546 30.486 1.00 98.12 99 GLN A C 1
ATOM 790 O O . GLN A 1 99 ? -22.642 -0.496 29.545 1.00 98.12 99 GLN A O 1
ATOM 795 N N . ILE A 1 100 ? -24.701 -0.944 30.316 1.00 97.75 100 ILE A N 1
ATOM 796 C CA . ILE A 1 100 ? -25.264 -1.305 29.010 1.00 97.75 100 ILE A CA 1
ATOM 797 C C . ILE A 1 100 ? -25.197 -0.112 28.055 1.00 97.75 100 ILE A C 1
ATOM 799 O O . ILE A 1 100 ? -24.815 -0.275 26.893 1.00 97.75 100 ILE A O 1
ATOM 803 N N . ASN A 1 101 ? -25.538 1.086 28.524 1.00 97.81 101 ASN A N 1
ATOM 804 C CA . ASN A 1 101 ? -25.499 2.298 27.712 1.00 97.81 101 ASN A CA 1
ATOM 805 C C . ASN A 1 101 ? -24.068 2.668 27.302 1.00 97.81 101 ASN A C 1
ATOM 807 O O . ASN A 1 101 ? -23.831 2.988 26.133 1.00 97.81 101 ASN A O 1
ATOM 811 N N . ILE A 1 102 ? -23.107 2.557 28.221 1.00 97.81 102 ILE A N 1
ATOM 812 C CA . ILE A 1 102 ? -21.682 2.773 27.940 1.00 97.81 102 ILE A CA 1
ATOM 813 C C . ILE A 1 102 ? -21.195 1.776 26.884 1.00 97.81 102 ILE A C 1
ATOM 815 O O . ILE A 1 102 ? -20.668 2.195 25.853 1.00 97.81 102 ILE A O 1
ATOM 819 N N . MET A 1 103 ? -21.446 0.478 27.081 1.00 97.25 103 MET A N 1
ATOM 820 C CA . MET A 1 103 ? -21.026 -0.563 26.137 1.00 97.25 103 MET A CA 1
ATOM 821 C C . MET A 1 103 ? -21.661 -0.381 24.755 1.00 97.25 103 MET A C 1
ATOM 823 O O . MET A 1 103 ? -20.985 -0.509 23.737 1.00 97.25 103 MET A O 1
ATOM 827 N N . ARG A 1 104 ? -22.952 -0.032 24.680 1.00 97.38 104 ARG A N 1
ATOM 828 C CA . ARG A 1 104 ? -23.625 0.254 23.400 1.00 97.38 104 ARG A CA 1
ATOM 829 C C . ARG A 1 104 ? -23.019 1.462 22.689 1.00 97.38 104 ARG A C 1
ATOM 831 O O . ARG A 1 104 ? -22.831 1.418 21.475 1.00 97.38 104 ARG A O 1
ATOM 838 N N . SER A 1 105 ? -22.704 2.522 23.432 1.00 97.06 105 SER A N 1
ATOM 839 C CA . SER A 1 105 ? -22.024 3.704 22.892 1.00 97.06 105 SER A CA 1
ATOM 840 C C . SER A 1 105 ? -20.650 3.339 22.329 1.00 97.06 105 SER A C 1
ATOM 842 O O . SER A 1 105 ? -20.293 3.754 21.229 1.00 97.06 105 SER A O 1
ATOM 844 N N . GLU A 1 106 ? -19.902 2.507 23.046 1.00 96.94 106 GLU A N 1
ATOM 845 C CA . GLU A 1 106 ? -18.584 2.040 22.631 1.00 96.94 106 GLU A CA 1
ATOM 846 C C . GLU A 1 106 ? -18.644 1.148 21.381 1.00 96.94 106 GLU A C 1
ATOM 848 O O . GLU A 1 106 ? -17.901 1.383 20.428 1.00 96.94 106 GLU A O 1
ATOM 853 N N . ILE A 1 107 ? -19.598 0.214 21.309 1.00 96.38 107 ILE A N 1
ATOM 854 C CA . ILE A 1 107 ? -19.845 -0.600 20.107 1.00 96.38 107 ILE A CA 1
ATOM 855 C C . ILE A 1 107 ? -20.142 0.288 18.894 1.00 96.38 107 ILE A C 1
ATOM 857 O O . ILE A 1 107 ? -19.582 0.065 17.820 1.00 96.38 107 ILE A O 1
ATOM 861 N N . ASN A 1 108 ? -20.998 1.302 19.048 1.00 96.00 108 ASN A N 1
ATOM 862 C CA . ASN A 1 108 ? -21.327 2.211 17.950 1.00 96.00 108 ASN A CA 1
ATOM 863 C C . ASN A 1 108 ? -20.097 2.998 17.484 1.00 96.00 108 ASN A C 1
ATOM 865 O O . ASN A 1 108 ? -19.838 3.051 16.283 1.00 96.00 108 ASN A O 1
ATOM 869 N N . LYS A 1 109 ? -19.278 3.506 18.414 1.00 95.94 109 LYS A N 1
ATOM 870 C CA . LYS A 1 109 ? -18.012 4.178 18.082 1.00 95.94 109 LYS A CA 1
ATOM 871 C C . LYS A 1 109 ? -17.062 3.261 17.316 1.00 95.94 109 LYS A C 1
ATOM 873 O O . LYS A 1 109 ? -16.510 3.673 16.297 1.00 95.94 109 LYS A O 1
ATOM 878 N N . TYR A 1 110 ? -16.878 2.017 17.760 1.00 94.94 110 TYR A N 1
ATOM 879 C CA . TYR A 1 110 ? -16.016 1.060 17.057 1.00 94.94 110 TYR A CA 1
ATOM 880 C C . TYR A 1 110 ? -16.559 0.692 15.678 1.00 94.94 110 TYR A C 1
ATOM 882 O O . TYR A 1 110 ? -15.794 0.537 14.731 1.00 94.94 110 TYR A O 1
ATOM 890 N N . ARG A 1 111 ? -17.881 0.596 15.535 1.00 95.12 111 ARG A N 1
ATOM 891 C CA . ARG A 1 111 ? -18.515 0.313 14.249 1.00 95.12 111 ARG A CA 1
ATOM 892 C C . ARG A 1 111 ? -18.345 1.464 13.258 1.00 95.12 111 ARG A C 1
ATOM 894 O O . ARG A 1 111 ? -18.054 1.209 12.094 1.00 95.12 111 ARG A O 1
ATOM 901 N N . GLU A 1 112 ? -18.524 2.703 13.705 1.00 94.38 112 GLU A N 1
ATOM 902 C CA . GLU A 1 112 ? -18.345 3.902 12.876 1.00 94.38 112 GLU A CA 1
ATOM 903 C C . GLU A 1 112 ? -16.881 4.092 12.476 1.00 94.38 112 GLU A C 1
ATOM 905 O O . GLU A 1 112 ? -16.575 4.235 11.294 1.00 94.38 112 GLU A O 1
ATOM 910 N N . THR A 1 113 ? -15.965 4.018 13.445 1.00 94.69 113 THR A N 1
ATOM 911 C CA . THR A 1 113 ? -14.524 4.141 13.180 1.00 94.69 113 THR A CA 1
ATOM 912 C C . THR A 1 113 ? -14.000 3.006 12.305 1.00 94.69 113 THR A C 1
ATOM 914 O O . THR A 1 113 ? -13.218 3.265 11.397 1.00 94.69 113 THR A O 1
ATOM 917 N N . GLY A 1 114 ? -14.464 1.770 12.515 1.00 93.69 114 GLY A N 1
ATOM 918 C CA . GLY A 1 114 ? -14.124 0.625 11.670 1.00 93.69 114 GLY A CA 1
ATOM 919 C C . GLY A 1 114 ? -14.596 0.799 10.227 1.00 93.69 114 GLY A C 1
ATOM 920 O O . GLY A 1 114 ? -13.815 0.598 9.305 1.00 93.69 114 GLY A O 1
ATOM 921 N N . GLN A 1 115 ? -15.838 1.248 10.018 1.00 94.38 115 GLN A N 1
ATOM 922 C CA . GLN A 1 115 ? -16.360 1.497 8.669 1.00 94.38 115 GLN A CA 1
ATOM 923 C C . GLN A 1 115 ? -15.621 2.617 7.942 1.00 94.38 115 GLN A C 1
ATOM 925 O O . GLN A 1 115 ? -15.378 2.500 6.742 1.00 94.38 115 GLN A O 1
ATOM 930 N N . GLU A 1 116 ? -15.279 3.700 8.640 1.00 94.00 116 GLU A N 1
ATOM 931 C CA . GLU A 1 116 ? -14.514 4.789 8.034 1.00 94.00 116 GLU A CA 1
ATOM 932 C C . GLU A 1 116 ? -13.106 4.321 7.657 1.00 94.00 116 GLU A C 1
ATOM 934 O O . GLU A 1 116 ? -12.651 4.566 6.546 1.00 94.00 116 GLU A O 1
ATOM 939 N N . LEU A 1 117 ? -12.450 3.570 8.542 1.00 94.88 117 LEU A N 1
ATOM 940 C CA . LEU A 1 117 ? -11.105 3.049 8.314 1.00 94.88 117 LEU A CA 1
ATOM 941 C C . LEU A 1 117 ? -11.065 2.009 7.182 1.00 94.88 117 LEU A C 1
ATOM 943 O O . LEU A 1 117 ? -10.123 1.994 6.392 1.00 94.88 117 LEU A O 1
ATOM 947 N N . ASP A 1 118 ? -12.094 1.172 7.059 1.00 94.75 118 ASP A N 1
ATOM 948 C CA . ASP A 1 118 ? -12.234 0.250 5.929 1.00 94.75 118 ASP A CA 1
ATOM 949 C C . ASP A 1 118 ? -12.484 1.003 4.617 1.00 94.75 118 ASP A C 1
ATOM 951 O O . ASP A 1 118 ? -11.918 0.653 3.581 1.00 94.75 118 ASP A O 1
ATOM 955 N N . ARG A 1 119 ? -13.287 2.074 4.647 1.00 95.06 119 ARG A N 1
ATOM 956 C CA . ARG A 1 119 ? -13.531 2.928 3.476 1.00 95.06 119 ARG A CA 1
ATOM 957 C C . ARG A 1 119 ? -12.273 3.645 3.010 1.00 95.06 119 ARG A C 1
ATOM 959 O O . ARG A 1 119 ? -12.005 3.643 1.809 1.00 95.06 119 ARG A O 1
ATOM 966 N N . THR A 1 120 ? -11.512 4.246 3.922 1.00 95.56 120 THR A N 1
ATOM 967 C CA . THR A 1 120 ? -10.268 4.940 3.569 1.00 95.56 120 THR A CA 1
ATOM 968 C C . THR A 1 120 ? -9.243 3.962 3.016 1.00 95.56 120 THR A C 1
ATOM 970 O O . THR A 1 120 ? -8.743 4.189 1.918 1.00 95.56 120 THR A O 1
ATOM 973 N N . LYS A 1 121 ? -9.025 2.819 3.680 1.00 95.94 121 LYS A N 1
ATOM 974 C CA . LYS A 1 121 ? -8.131 1.767 3.175 1.00 95.94 121 LYS A CA 1
ATOM 975 C C . LYS A 1 121 ? -8.560 1.234 1.817 1.00 95.94 121 LYS A C 1
ATOM 977 O O . LYS A 1 121 ? -7.724 1.077 0.935 1.00 95.94 121 LYS A O 1
ATOM 982 N N . SER A 1 122 ? -9.851 0.956 1.630 1.00 96.56 122 SER A N 1
ATOM 983 C CA . SER A 1 122 ? -10.356 0.481 0.341 1.00 96.56 122 SER A CA 1
ATOM 984 C C . SER A 1 122 ? -10.107 1.512 -0.755 1.00 96.56 122 SER A C 1
ATOM 986 O O . SER A 1 122 ? -9.715 1.132 -1.853 1.00 96.56 122 SER A O 1
ATOM 988 N N . ARG A 1 123 ? -10.304 2.803 -0.468 1.00 96.38 123 ARG A N 1
ATOM 989 C CA . ARG A 1 123 ? -10.026 3.879 -1.421 1.00 96.38 123 ARG A CA 1
ATOM 990 C C . ARG A 1 123 ? -8.536 3.958 -1.755 1.00 96.38 123 ARG A C 1
ATOM 992 O O . ARG A 1 123 ? -8.196 3.972 -2.933 1.00 96.38 123 ARG A O 1
ATOM 999 N N . GLU A 1 124 ? -7.672 3.964 -0.744 1.00 96.44 124 GLU A N 1
ATOM 1000 C CA . GLU A 1 124 ? -6.213 3.991 -0.915 1.00 96.44 124 GLU A CA 1
ATOM 1001 C C . GLU A 1 124 ? -5.716 2.800 -1.742 1.00 96.44 124 GLU A C 1
ATOM 1003 O O . GLU A 1 124 ? -4.904 2.984 -2.646 1.00 96.44 124 GLU A O 1
ATOM 1008 N N . LEU A 1 125 ? -6.249 1.598 -1.497 1.00 97.50 125 LEU A N 1
ATOM 1009 C CA . LEU A 1 125 ? -5.932 0.410 -2.291 1.00 97.50 125 LEU A CA 1
ATOM 1010 C C . LEU A 1 125 ? -6.362 0.575 -3.747 1.00 97.50 125 LEU A C 1
ATOM 1012 O O . LEU A 1 125 ? -5.538 0.398 -4.637 1.00 97.50 125 LEU A O 1
ATOM 1016 N N . THR A 1 126 ? -7.611 0.976 -4.000 1.00 97.56 126 THR A N 1
ATOM 1017 C CA . THR A 1 126 ? -8.097 1.158 -5.379 1.00 97.56 126 THR A CA 1
ATOM 1018 C C . THR A 1 126 ? -7.321 2.235 -6.137 1.00 97.56 126 THR A C 1
ATOM 1020 O O . THR A 1 126 ? -7.061 2.096 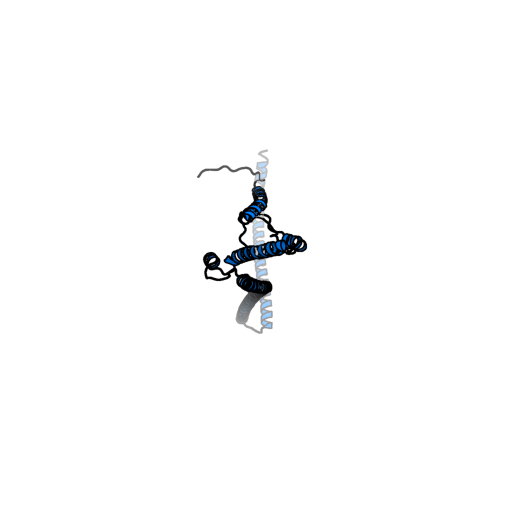-7.330 1.00 97.56 126 THR A O 1
ATOM 1023 N N . GLU A 1 127 ? -6.920 3.306 -5.452 1.00 97.56 127 GLU A N 1
ATOM 1024 C CA . GLU A 1 127 ? -6.115 4.371 -6.040 1.00 97.56 127 GLU A CA 1
ATOM 1025 C C . GLU A 1 127 ? -4.684 3.897 -6.326 1.00 97.56 127 GLU A C 1
ATOM 1027 O O . GLU A 1 127 ? -4.151 4.167 -7.403 1.00 97.56 127 GLU A O 1
ATOM 1032 N N . GLY A 1 128 ? -4.083 3.143 -5.403 1.00 97.75 128 GLY A N 1
ATOM 1033 C CA . GLY A 1 128 ? -2.773 2.524 -5.591 1.00 97.75 128 GLY A CA 1
ATOM 1034 C C . GLY A 1 128 ? -2.755 1.531 -6.754 1.00 97.75 128 GLY A C 1
ATOM 1035 O O . GLY A 1 128 ? -1.861 1.595 -7.595 1.00 97.75 128 GLY A O 1
ATOM 1036 N N . GLU A 1 129 ? -3.766 0.667 -6.853 1.00 97.62 129 GLU A N 1
ATOM 1037 C CA . GLU A 1 129 ? -3.931 -0.282 -7.960 1.00 97.62 129 GLU A CA 1
ATOM 1038 C C . GLU A 1 129 ? -4.080 0.437 -9.307 1.00 97.62 129 GLU A C 1
ATOM 1040 O O . GLU A 1 129 ? -3.437 0.054 -10.285 1.00 97.62 129 GLU A O 1
ATOM 1045 N N . ALA A 1 130 ? -4.867 1.517 -9.364 1.00 97.56 130 ALA A N 1
ATOM 1046 C CA . ALA A 1 130 ? -5.038 2.302 -10.584 1.00 97.56 130 ALA A CA 1
ATOM 1047 C C . ALA A 1 130 ? -3.731 2.980 -11.029 1.00 97.56 130 ALA A C 1
ATOM 1049 O O . ALA A 1 130 ? -3.391 2.949 -12.214 1.00 97.56 130 ALA A O 1
ATOM 1050 N N . ARG A 1 131 ? -2.974 3.561 -10.087 1.00 97.75 131 ARG A N 1
ATOM 1051 C CA . ARG A 1 131 ? -1.661 4.167 -10.372 1.00 97.75 131 ARG A CA 1
ATOM 1052 C C . ARG A 1 131 ? -0.653 3.125 -10.846 1.00 97.75 131 ARG A C 1
ATOM 1054 O O . ARG A 1 131 ? 0.075 3.379 -11.803 1.00 97.75 131 ARG A O 1
ATOM 1061 N N . LEU A 1 132 ? -0.637 1.952 -10.215 1.00 97.56 132 LEU A N 1
ATOM 1062 C CA . LEU A 1 132 ? 0.231 0.846 -10.610 1.00 97.56 132 LEU A CA 1
ATOM 1063 C C . LEU A 1 132 ? -0.093 0.379 -12.033 1.00 97.56 132 LEU A C 1
ATOM 1065 O O . LEU A 1 132 ? 0.808 0.316 -12.864 1.00 97.56 132 LEU A O 1
ATOM 1069 N N . ALA A 1 133 ? -1.371 0.163 -12.350 1.00 98.19 133 ALA A N 1
ATOM 1070 C CA . ALA A 1 133 ? -1.797 -0.232 -13.692 1.00 98.19 133 ALA A CA 1
ATOM 1071 C C . ALA A 1 133 ? -1.427 0.814 -14.761 1.00 98.19 133 ALA A C 1
ATOM 1073 O O . ALA A 1 133 ? -0.983 0.457 -15.854 1.00 98.19 133 ALA A O 1
ATOM 1074 N N . ALA A 1 134 ? -1.574 2.107 -14.453 1.00 97.69 134 ALA A N 1
ATOM 1075 C CA . ALA A 1 134 ? -1.172 3.184 -15.355 1.00 97.69 134 ALA A CA 1
ATOM 1076 C C . ALA A 1 134 ? 0.349 3.199 -15.591 1.00 97.69 134 ALA A C 1
ATOM 1078 O O . ALA A 1 134 ? 0.795 3.290 -16.736 1.00 97.69 134 ALA A O 1
ATOM 1079 N N . CYS A 1 135 ? 1.143 3.053 -14.526 1.00 97.25 135 CYS A N 1
ATOM 1080 C CA . CYS A 1 135 ? 2.601 3.011 -14.611 1.00 97.25 135 CYS A CA 1
ATOM 1081 C C . CYS A 1 135 ? 3.093 1.792 -15.407 1.00 97.25 135 CYS A C 1
ATOM 1083 O O . CYS A 1 135 ? 3.950 1.926 -16.281 1.00 97.25 135 CYS A O 1
ATOM 1085 N N . GLU A 1 136 ? 2.509 0.614 -15.178 1.00 97.88 136 GLU A N 1
ATOM 1086 C CA . GLU A 1 136 ? 2.822 -0.597 -15.941 1.00 97.88 136 GLU A CA 1
ATOM 1087 C C . GLU A 1 136 ? 2.482 -0.439 -17.426 1.00 97.88 136 GLU A C 1
ATOM 1089 O O . GLU A 1 136 ? 3.287 -0.806 -18.283 1.00 97.88 136 GLU A O 1
ATOM 1094 N N . ALA A 1 137 ? 1.327 0.148 -17.752 1.00 97.50 137 ALA A N 1
ATOM 1095 C CA . ALA A 1 137 ? 0.947 0.414 -19.137 1.00 97.50 137 ALA A CA 1
ATOM 1096 C C . ALA A 1 137 ? 1.937 1.369 -19.825 1.00 97.50 137 ALA A C 1
ATOM 1098 O O . ALA A 1 137 ? 2.343 1.128 -20.966 1.00 97.50 137 ALA A O 1
ATOM 1099 N N . GLN A 1 138 ? 2.366 2.421 -19.123 1.00 97.19 138 GLN A N 1
ATOM 1100 C CA . GLN A 1 138 ? 3.348 3.375 -19.633 1.00 97.19 138 GLN A CA 1
ATOM 1101 C C . GLN A 1 138 ? 4.727 2.721 -19.818 1.00 97.19 138 GLN A C 1
ATOM 1103 O O . GLN A 1 138 ? 5.360 2.889 -20.860 1.00 97.19 138 GLN A O 1
ATOM 1108 N N . SER A 1 139 ? 5.171 1.911 -18.854 1.00 97.44 139 SER A N 1
ATOM 1109 C CA . SER A 1 139 ? 6.419 1.147 -18.942 1.00 97.44 139 SER A CA 1
ATOM 1110 C C . SER A 1 139 ? 6.408 0.193 -20.138 1.00 97.44 139 SER A C 1
ATOM 1112 O O . SER A 1 139 ? 7.338 0.215 -20.942 1.00 97.44 139 SER A O 1
ATOM 1114 N N . GLN A 1 140 ? 5.323 -0.560 -20.339 1.00 97.88 140 GLN A N 1
ATOM 1115 C CA . GLN A 1 140 ? 5.173 -1.439 -21.503 1.00 97.88 140 GLN A CA 1
ATOM 1116 C C . GLN A 1 140 ? 5.189 -0.667 -22.828 1.00 97.88 140 GLN A C 1
ATOM 1118 O O . GLN A 1 140 ? 5.680 -1.172 -23.840 1.00 97.88 140 GLN A O 1
ATOM 1123 N N . GLN A 1 141 ? 4.642 0.550 -22.856 1.00 97.69 141 GLN A N 1
ATOM 1124 C CA . GLN A 1 141 ? 4.703 1.398 -24.040 1.00 97.69 141 GLN A CA 1
ATOM 1125 C C . GLN A 1 141 ? 6.140 1.841 -24.336 1.00 97.69 141 GLN A C 1
ATOM 1127 O O . GLN A 1 141 ? 6.563 1.781 -25.494 1.00 97.69 141 GLN A O 1
ATOM 1132 N N . TYR A 1 142 ? 6.893 2.264 -23.318 1.00 97.31 142 TYR A N 1
ATOM 1133 C CA . TYR A 1 142 ? 8.296 2.642 -23.481 1.00 97.31 142 TYR A CA 1
ATOM 1134 C C . TYR A 1 142 ? 9.165 1.462 -23.908 1.00 97.31 142 TYR A C 1
ATOM 1136 O O . TYR A 1 142 ? 9.970 1.632 -24.821 1.00 97.31 142 TYR A O 1
ATOM 1144 N N . GLU A 1 143 ? 8.939 0.272 -23.353 1.00 97.56 143 GLU A N 1
ATOM 1145 C CA . GLU A 1 143 ? 9.645 -0.951 -23.748 1.00 97.56 143 GLU A CA 1
ATOM 1146 C C . GLU A 1 143 ? 9.445 -1.240 -25.243 1.00 97.56 143 GLU A C 1
ATOM 1148 O O . GLU A 1 143 ? 10.407 -1.363 -25.996 1.00 97.56 143 GLU A O 1
ATOM 1153 N N . LYS A 1 144 ? 8.194 -1.207 -25.728 1.00 97.81 144 LYS A N 1
ATOM 1154 C CA . LYS A 1 144 ? 7.887 -1.407 -27.157 1.00 97.81 144 LYS A CA 1
ATOM 1155 C C . LYS A 1 144 ? 8.555 -0.367 -28.056 1.00 97.81 144 LYS A C 1
ATOM 1157 O O . LYS A 1 144 ? 9.017 -0.691 -29.150 1.00 97.81 144 LYS A O 1
ATOM 1162 N N . ARG A 1 145 ? 8.585 0.901 -27.630 1.00 97.12 145 ARG A N 1
ATOM 1163 C CA . ARG A 1 145 ? 9.254 1.973 -28.390 1.00 97.12 145 ARG A CA 1
ATOM 1164 C C . ARG A 1 145 ? 10.766 1.773 -28.412 1.00 97.12 145 ARG A C 1
ATOM 1166 O O . ARG A 1 145 ? 11.381 2.002 -29.451 1.00 97.12 145 ARG A O 1
ATOM 1173 N N . TYR A 1 146 ? 11.342 1.336 -27.297 1.00 96.69 146 TYR A N 1
ATOM 1174 C CA . TYR A 1 146 ? 12.759 1.023 -27.187 1.00 96.69 146 TYR A CA 1
ATOM 1175 C C . TYR A 1 146 ? 13.143 -0.157 -28.086 1.00 96.69 146 TYR A C 1
ATOM 1177 O O . TYR A 1 146 ? 14.068 -0.030 -28.885 1.00 96.69 146 TYR A O 1
ATOM 1185 N N . GLU A 1 147 ? 12.384 -1.254 -28.053 1.00 97.44 147 GLU A N 1
ATOM 1186 C CA . GLU A 1 147 ? 12.584 -2.410 -28.935 1.00 97.44 147 GLU A CA 1
ATOM 1187 C C . GLU A 1 147 ? 12.518 -2.018 -30.418 1.00 97.44 147 GLU A C 1
ATOM 1189 O O . GLU A 1 147 ? 13.386 -2.399 -31.208 1.00 97.44 147 GLU A O 1
ATOM 1194 N N . ALA A 1 148 ? 11.532 -1.199 -30.804 1.00 96.69 148 ALA A N 1
ATOM 1195 C CA . ALA A 1 148 ? 11.405 -0.704 -32.173 1.00 96.69 148 ALA A CA 1
ATOM 1196 C C . ALA A 1 148 ? 12.611 0.156 -32.595 1.00 96.69 148 ALA A C 1
ATOM 1198 O O . ALA A 1 148 ? 13.156 -0.032 -33.686 1.00 96.69 148 ALA A O 1
ATOM 1199 N N . ALA A 1 149 ? 13.061 1.069 -31.728 1.00 95.12 149 ALA A N 1
ATOM 1200 C CA . ALA A 1 149 ? 14.235 1.901 -31.984 1.00 95.12 149 ALA A CA 1
ATOM 1201 C C . ALA A 1 149 ? 15.516 1.058 -32.091 1.00 95.12 149 ALA A C 1
ATOM 1203 O O . ALA A 1 149 ? 16.292 1.241 -33.027 1.00 95.12 149 ALA A O 1
ATOM 1204 N N . MET A 1 150 ? 15.705 0.084 -31.199 1.00 95.31 150 MET A N 1
ATOM 1205 C CA . MET A 1 150 ? 16.840 -0.842 -31.234 1.00 95.31 150 MET A CA 1
ATOM 1206 C C . MET A 1 150 ? 16.854 -1.683 -32.511 1.00 95.31 150 MET A C 1
ATOM 1208 O O . MET A 1 150 ? 17.904 -1.827 -33.140 1.00 95.31 150 MET A O 1
ATOM 1212 N N . SER A 1 151 ? 15.693 -2.184 -32.944 1.00 96.38 151 SER A N 1
ATOM 1213 C CA . SER A 1 151 ? 15.568 -2.908 -34.211 1.00 96.38 151 SER A CA 1
ATOM 1214 C C . SER A 1 151 ? 15.929 -2.024 -35.408 1.00 96.38 151 SER A C 1
ATOM 1216 O O . SER A 1 151 ? 16.596 -2.490 -36.334 1.00 96.38 151 SER A O 1
ATOM 1218 N N . MET A 1 152 ? 15.519 -0.753 -35.403 1.00 94.94 152 MET A N 1
ATOM 1219 C CA . MET A 1 152 ? 15.865 0.196 -36.463 1.00 94.94 152 MET A CA 1
ATOM 1220 C C . MET A 1 152 ? 17.368 0.496 -36.479 1.00 94.94 152 MET A C 1
ATOM 1222 O O . MET A 1 152 ? 17.993 0.448 -37.538 1.00 94.94 152 MET A O 1
ATOM 1226 N N . THR A 1 153 ? 17.974 0.727 -35.313 1.00 92.69 153 THR A N 1
ATOM 1227 C CA . THR A 1 153 ? 19.422 0.934 -35.176 1.00 92.69 153 THR A CA 1
ATOM 1228 C C . THR A 1 153 ? 20.211 -0.286 -35.651 1.00 92.69 153 THR A C 1
ATOM 1230 O O . THR A 1 153 ? 21.221 -0.134 -36.338 1.00 92.69 153 THR A O 1
ATOM 1233 N N . ALA A 1 154 ? 19.752 -1.502 -35.346 1.00 93.31 154 ALA A N 1
ATOM 1234 C CA . ALA A 1 154 ? 20.377 -2.733 -35.828 1.00 93.31 154 ALA A CA 1
ATOM 1235 C C . ALA A 1 154 ? 20.314 -2.853 -37.361 1.00 93.31 154 ALA A C 1
ATOM 1237 O O . ALA A 1 154 ? 21.324 -3.166 -37.993 1.00 93.31 154 ALA A O 1
ATOM 1238 N N . ALA A 1 155 ? 19.162 -2.545 -37.967 1.00 94.81 155 ALA A N 1
ATOM 1239 C CA . ALA A 1 155 ? 19.006 -2.543 -39.421 1.00 94.81 155 ALA A CA 1
ATOM 1240 C C . ALA A 1 155 ? 19.906 -1.494 -40.098 1.00 94.81 155 ALA A C 1
ATOM 1242 O O . ALA A 1 155 ? 20.565 -1.795 -41.095 1.00 94.81 155 ALA A O 1
ATOM 1243 N N . LEU A 1 156 ? 19.991 -0.285 -39.530 1.00 93.69 156 LEU A N 1
ATOM 1244 C CA . LEU A 1 156 ? 20.888 0.768 -40.013 1.00 93.69 156 LEU A CA 1
ATOM 1245 C C . LEU A 1 156 ? 22.353 0.338 -39.939 1.00 93.69 156 LEU A C 1
ATOM 1247 O O . LEU A 1 156 ? 23.077 0.480 -40.921 1.00 93.69 156 LEU A O 1
ATOM 1251 N N . LYS A 1 157 ? 22.782 -0.234 -38.809 1.00 93.44 157 LYS A N 1
ATOM 1252 C CA . LYS A 1 157 ? 24.146 -0.752 -38.647 1.00 93.44 157 LYS A CA 1
ATOM 1253 C C . LYS A 1 157 ? 24.485 -1.802 -39.704 1.00 93.44 157 LYS A C 1
ATOM 1255 O O . LYS A 1 157 ? 25.546 -1.722 -40.319 1.00 93.44 157 LYS A O 1
ATOM 1260 N N . ALA A 1 158 ? 23.580 -2.748 -39.951 1.00 93.50 158 ALA A N 1
ATOM 1261 C CA . ALA A 1 158 ? 23.777 -3.774 -40.971 1.00 93.50 158 ALA A CA 1
ATOM 1262 C C . ALA A 1 158 ? 23.927 -3.162 -42.376 1.00 93.50 158 ALA A C 1
ATOM 1264 O O . ALA A 1 158 ? 24.889 -3.475 -43.076 1.00 93.50 158 ALA A O 1
ATOM 1265 N N . GLY A 1 159 ? 23.037 -2.238 -42.756 1.00 94.50 159 GLY A N 1
ATOM 1266 C CA . GLY A 1 159 ? 23.101 -1.566 -44.059 1.00 94.50 159 GLY A CA 1
ATOM 1267 C C . GLY A 1 159 ? 24.353 -0.701 -44.237 1.00 94.50 159 GLY A C 1
ATOM 1268 O O . GLY A 1 159 ? 24.959 -0.702 -45.307 1.00 94.50 159 GLY A O 1
ATOM 1269 N N . ILE A 1 160 ? 24.782 -0.001 -43.183 1.00 94.06 160 ILE A N 1
ATOM 1270 C CA . ILE A 1 160 ? 26.014 0.799 -43.186 1.00 94.06 160 ILE A CA 1
ATOM 1271 C C . ILE A 1 160 ? 27.240 -0.102 -43.326 1.00 94.06 160 ILE A C 1
ATOM 1273 O O . ILE A 1 160 ? 28.114 0.205 -44.132 1.00 94.06 160 ILE A O 1
ATOM 1277 N N . SER A 1 161 ? 27.294 -1.218 -42.595 1.00 91.56 161 SER A N 1
ATOM 1278 C CA . SER A 1 161 ? 28.389 -2.187 -42.707 1.00 91.56 161 SER A CA 1
ATOM 1279 C C . SER A 1 161 ? 28.479 -2.768 -44.119 1.00 91.56 161 SER A C 1
ATOM 1281 O O . SER A 1 161 ? 29.562 -2.801 -44.699 1.00 91.56 161 SER A O 1
ATOM 1283 N N . GLU A 1 162 ? 27.346 -3.171 -44.704 1.00 93.12 162 GLU A N 1
ATOM 1284 C CA . GLU A 1 162 ? 27.306 -3.692 -46.074 1.00 93.12 162 GLU A CA 1
ATOM 1285 C C . GLU A 1 162 ? 27.782 -2.642 -47.088 1.00 93.12 162 GLU A C 1
ATOM 1287 O O . GLU A 1 162 ? 28.603 -2.935 -47.961 1.00 93.12 162 GLU A O 1
ATOM 1292 N N . LEU A 1 163 ? 27.300 -1.400 -46.964 1.00 92.88 163 LEU A N 1
ATOM 1293 C CA . LEU A 1 163 ? 27.699 -0.307 -47.845 1.00 92.88 163 LEU A CA 1
ATOM 1294 C C . LEU A 1 163 ? 29.198 -0.011 -47.731 1.00 92.88 163 LEU A C 1
ATOM 1296 O O . LEU A 1 163 ? 29.862 0.125 -48.759 1.00 92.88 163 LEU A O 1
ATOM 1300 N N . PHE A 1 164 ? 29.721 0.053 -46.504 1.00 92.56 164 PHE A N 1
ATOM 1301 C CA . PHE A 1 164 ? 31.126 0.322 -46.198 1.00 92.56 164 PHE A CA 1
ATOM 1302 C C . PHE A 1 164 ? 32.066 -0.675 -46.883 1.00 92.56 164 PHE A C 1
ATOM 1304 O O . PHE A 1 164 ? 33.051 -0.278 -47.516 1.00 92.56 164 PHE A O 1
ATOM 1311 N N . ASP A 1 165 ? 31.738 -1.966 -46.817 1.00 90.56 165 ASP A N 1
ATOM 1312 C CA . ASP A 1 165 ? 32.522 -3.007 -47.477 1.00 90.56 165 ASP A CA 1
ATOM 1313 C C . ASP A 1 165 ? 32.355 -2.958 -49.003 1.00 90.56 165 ASP A C 1
ATOM 1315 O O . ASP A 1 165 ? 33.339 -3.049 -49.742 1.00 90.56 165 ASP A O 1
ATOM 1319 N N . ARG A 1 166 ? 31.131 -2.734 -49.503 1.00 92.19 166 ARG A N 1
ATOM 1320 C CA . ARG A 1 166 ? 30.828 -2.751 -50.944 1.00 92.19 166 ARG A CA 1
ATOM 1321 C C . ARG A 1 166 ? 31.502 -1.627 -51.733 1.00 92.19 166 ARG A C 1
ATOM 1323 O O . ARG A 1 166 ? 31.908 -1.852 -52.873 1.00 92.19 166 ARG A O 1
ATOM 1330 N N . ILE A 1 167 ? 31.632 -0.432 -51.156 1.00 89.81 167 ILE A N 1
ATOM 1331 C CA . ILE A 1 167 ? 32.338 0.701 -51.792 1.00 89.81 167 ILE A CA 1
ATOM 1332 C C . ILE A 1 167 ? 33.854 0.694 -51.517 1.00 89.81 167 ILE A C 1
ATOM 1334 O O . ILE A 1 167 ? 34.589 1.560 -52.012 1.00 89.81 167 ILE A O 1
ATOM 1338 N N . GLY A 1 168 ? 34.334 -0.299 -50.759 1.00 87.88 168 GLY A N 1
ATOM 1339 C CA . GLY A 1 168 ? 35.748 -0.524 -50.484 1.00 87.88 168 GLY A CA 1
ATOM 1340 C C . GLY A 1 168 ? 36.356 0.468 -49.493 1.00 87.88 168 GLY A C 1
ATOM 1341 O O . GLY A 1 168 ? 37.514 0.845 -49.660 1.00 87.88 168 GLY A O 1
ATOM 1342 N N . CYS A 1 169 ? 35.602 0.910 -48.479 1.00 87.88 169 CYS A N 1
ATOM 1343 C CA . CYS A 1 169 ? 36.127 1.781 -47.419 1.00 87.88 169 CYS A CA 1
ATOM 1344 C C . CYS A 1 169 ? 37.108 1.062 -46.476 1.00 87.88 169 CYS A C 1
ATOM 1346 O O . CYS A 1 169 ? 37.915 1.723 -45.823 1.00 87.88 169 CYS A O 1
ATOM 1348 N N . ASN A 1 170 ? 37.068 -0.275 -46.420 1.00 84.12 170 ASN A N 1
ATOM 1349 C CA . ASN A 1 170 ? 37.854 -1.124 -45.517 1.00 84.12 170 ASN A CA 1
ATOM 1350 C C . ASN A 1 170 ? 39.342 -1.216 -45.920 1.00 84.12 170 ASN A C 1
ATOM 1352 O O . ASN A 1 170 ? 39.864 -2.270 -46.286 1.00 84.12 170 ASN A O 1
ATOM 1356 N N . THR A 1 171 ? 40.028 -0.076 -45.888 1.00 86.31 171 THR A N 1
ATOM 1357 C CA . THR A 1 171 ? 41.475 0.037 -46.099 1.00 86.31 171 THR A CA 1
ATOM 1358 C C . THR A 1 171 ? 42.215 -0.072 -44.760 1.00 86.31 171 THR A C 1
ATOM 1360 O O . THR A 1 171 ? 41.648 0.289 -43.728 1.00 86.31 171 THR A O 1
ATOM 1363 N N . PRO A 1 172 ? 43.483 -0.526 -44.734 1.00 84.50 172 PRO A N 1
ATOM 1364 C CA . PRO A 1 172 ? 44.247 -0.640 -43.488 1.00 84.50 172 PRO A CA 1
ATOM 1365 C C . PRO A 1 172 ? 44.350 0.693 -42.727 1.00 84.50 172 PRO A C 1
ATOM 1367 O O . PRO A 1 172 ? 44.153 0.714 -41.521 1.00 84.50 172 PRO A O 1
ATOM 1370 N N . ALA A 1 173 ? 44.516 1.820 -43.429 1.00 83.88 173 ALA A N 1
ATOM 1371 C CA . ALA A 1 173 ? 44.551 3.149 -42.807 1.00 83.88 173 ALA A CA 1
ATOM 1372 C C . ALA A 1 173 ? 43.216 3.550 -42.150 1.00 83.88 173 ALA A C 1
ATOM 1374 O O . ALA A 1 173 ? 43.198 4.199 -41.108 1.00 83.88 173 ALA A O 1
ATOM 1375 N N . VAL A 1 174 ? 42.091 3.163 -42.756 1.00 84.25 174 VAL A N 1
ATOM 1376 C CA . VAL A 1 174 ? 40.755 3.408 -42.198 1.00 84.25 174 VAL A CA 1
ATOM 1377 C C . VAL A 1 174 ? 40.474 2.480 -41.013 1.00 84.25 174 VAL A C 1
ATOM 1379 O O . VAL A 1 174 ? 39.846 2.902 -40.046 1.00 84.25 174 VAL A O 1
ATOM 1382 N N . ARG A 1 175 ? 40.968 1.239 -41.054 1.00 84.00 175 ARG A N 1
ATOM 1383 C CA . ARG A 1 175 ? 40.857 0.287 -39.943 1.00 84.00 175 ARG A CA 1
ATOM 1384 C C . ARG A 1 175 ? 41.642 0.749 -38.716 1.00 84.00 175 ARG A C 1
ATOM 1386 O O . ARG A 1 175 ? 41.109 0.693 -37.616 1.00 84.00 175 ARG A O 1
ATOM 1393 N N . ASP A 1 176 ? 42.846 1.283 -38.912 1.00 84.75 176 ASP A N 1
ATOM 1394 C CA . ASP A 1 176 ? 43.642 1.869 -37.826 1.00 84.75 176 ASP A CA 1
ATOM 1395 C C . ASP A 1 176 ? 42.942 3.088 -37.193 1.00 84.75 176 ASP A C 1
ATOM 1397 O O . ASP A 1 176 ? 43.068 3.322 -35.993 1.00 84.75 176 ASP A O 1
ATOM 1401 N N . LEU A 1 177 ? 42.175 3.851 -37.985 1.00 84.12 177 LEU A N 1
ATOM 1402 C CA . LEU A 1 177 ? 41.412 5.015 -37.519 1.00 84.12 177 LEU A CA 1
ATOM 1403 C C . LEU A 1 177 ? 40.121 4.637 -36.772 1.00 84.12 177 LEU A C 1
ATOM 1405 O O . LEU A 1 177 ? 39.769 5.291 -35.793 1.00 84.12 177 LEU A O 1
ATOM 1409 N N . LEU A 1 178 ? 39.396 3.623 -37.250 1.00 84.25 178 LEU A N 1
ATOM 1410 C CA . LEU A 1 178 ? 38.109 3.191 -36.684 1.00 84.25 178 LEU A CA 1
ATOM 1411 C C . LEU A 1 178 ? 38.255 2.162 -35.553 1.00 84.25 178 LEU A C 1
ATOM 1413 O O . LEU A 1 178 ? 37.297 1.940 -34.810 1.00 84.25 178 LEU A O 1
ATOM 1417 N N . GLY A 1 179 ? 39.436 1.558 -35.414 1.00 81.38 179 GLY A N 1
ATOM 1418 C CA . GLY A 1 179 ? 39.709 0.473 -34.478 1.00 81.38 179 GLY A CA 1
ATOM 1419 C C . GLY A 1 179 ? 39.221 -0.894 -34.973 1.00 81.38 179 GLY A C 1
ATOM 1420 O O . GLY A 1 179 ? 38.574 -1.024 -36.013 1.00 81.38 179 GLY A O 1
ATOM 1421 N N . GLU A 1 180 ? 39.537 -1.941 -34.207 1.00 76.56 180 GLU A N 1
ATOM 1422 C CA . GLU A 1 180 ? 39.171 -3.330 -34.536 1.00 76.56 180 GLU A CA 1
ATOM 1423 C C . GLU A 1 180 ? 37.764 -3.733 -34.055 1.00 76.56 180 GLU A C 1
ATOM 1425 O O . GLU A 1 180 ? 37.266 -4.786 -34.444 1.00 76.56 180 GLU A O 1
ATOM 1430 N N . GLU A 1 181 ? 37.090 -2.899 -33.254 1.00 75.75 181 GLU A N 1
ATOM 1431 C CA . GLU A 1 181 ? 35.791 -3.215 -32.626 1.00 75.75 181 GLU A CA 1
ATOM 1432 C C . GLU A 1 181 ? 34.589 -3.191 -33.595 1.00 75.75 181 GLU A C 1
ATOM 1434 O O . GLU A 1 181 ? 33.449 -3.415 -33.189 1.00 75.75 181 GLU A O 1
ATOM 1439 N N . GLY A 1 182 ? 34.823 -2.972 -34.893 1.00 82.19 182 GLY A N 1
ATOM 1440 C CA . GLY A 1 182 ? 33.768 -2.938 -35.906 1.00 82.19 182 GLY A CA 1
ATOM 1441 C C . GLY A 1 182 ? 32.820 -1.746 -35.735 1.00 82.19 182 GLY A C 1
ATOM 1442 O O . GLY A 1 182 ? 33.176 -0.729 -35.138 1.00 82.19 182 GLY A O 1
ATOM 1443 N N . LEU A 1 183 ? 31.617 -1.830 -36.306 1.00 88.62 183 LEU A N 1
ATOM 1444 C CA . LEU A 1 183 ? 30.620 -0.759 -36.237 1.00 88.62 183 LEU A CA 1
ATOM 1445 C C . LEU A 1 183 ? 29.867 -0.784 -34.893 1.00 88.62 183 LEU A C 1
ATOM 1447 O O . LEU A 1 183 ? 29.168 -1.743 -34.568 1.00 88.62 183 LEU A O 1
ATOM 1451 N N . THR A 1 184 ? 29.940 0.314 -34.149 1.00 89.56 184 THR A N 1
ATOM 1452 C CA . THR A 1 184 ? 29.272 0.563 -32.865 1.00 89.56 184 THR A CA 1
ATOM 1453 C C . THR A 1 184 ? 28.450 1.856 -32.934 1.00 89.56 184 THR A C 1
ATOM 1455 O O . THR A 1 184 ? 28.544 2.624 -33.887 1.00 89.56 184 THR A O 1
ATOM 1458 N N . GLU A 1 185 ? 27.612 2.131 -31.931 1.00 85.88 185 GLU A N 1
ATOM 1459 C CA . GLU A 1 185 ? 26.828 3.386 -31.895 1.00 85.88 185 GLU A CA 1
ATOM 1460 C C . GLU A 1 185 ? 27.714 4.617 -31.719 1.00 85.88 185 GLU A C 1
ATOM 1462 O O . GLU A 1 185 ? 27.435 5.662 -32.300 1.00 85.88 185 GLU A O 1
ATOM 1467 N N . ALA A 1 186 ? 28.817 4.474 -30.983 1.00 87.69 186 ALA A N 1
ATOM 1468 C CA . ALA A 1 186 ? 29.762 5.556 -30.744 1.00 87.69 186 ALA A CA 1
ATOM 1469 C C . ALA A 1 186 ? 30.557 5.937 -32.005 1.00 87.69 186 ALA A C 1
ATOM 1471 O O . ALA A 1 186 ? 30.894 7.105 -32.185 1.00 87.69 186 ALA A O 1
ATOM 1472 N N . ASN A 1 187 ? 30.846 4.972 -32.888 1.00 89.06 187 ASN A N 1
ATOM 1473 C CA . ASN A 1 187 ? 31.623 5.212 -34.108 1.00 89.06 187 ASN A CA 1
ATOM 1474 C C . ASN A 1 187 ? 30.770 5.291 -35.390 1.00 89.06 187 ASN A C 1
ATOM 1476 O O . ASN A 1 187 ? 31.313 5.567 -36.460 1.00 89.06 187 ASN A O 1
ATOM 1480 N N . LEU A 1 188 ? 29.444 5.138 -35.292 1.00 89.81 188 LEU A N 1
ATOM 1481 C CA . LEU A 1 188 ? 28.503 5.163 -36.419 1.00 89.81 188 LEU A CA 1
ATOM 1482 C C . LEU A 1 188 ? 28.685 6.390 -37.325 1.00 89.81 188 LEU A C 1
ATOM 1484 O O . LEU A 1 188 ? 28.737 6.271 -38.549 1.00 89.81 188 LEU A O 1
ATOM 1488 N N . MET A 1 189 ? 28.834 7.570 -36.719 1.00 90.31 189 MET A N 1
ATOM 1489 C CA . MET A 1 189 ? 29.027 8.827 -37.448 1.00 90.31 189 MET A CA 1
ATOM 1490 C C . MET A 1 189 ? 30.368 8.876 -38.191 1.00 90.31 189 MET A C 1
ATOM 1492 O O . MET A 1 189 ? 30.439 9.418 -39.292 1.00 90.31 189 MET A O 1
ATOM 1496 N N . ALA A 1 190 ? 31.423 8.277 -37.630 1.00 89.94 190 ALA A N 1
ATOM 1497 C CA . ALA A 1 190 ? 32.726 8.203 -38.286 1.00 89.94 190 ALA A CA 1
ATOM 1498 C C . ALA A 1 190 ? 32.675 7.289 -39.522 1.00 89.94 190 ALA A C 1
ATOM 1500 O O . ALA A 1 190 ? 33.181 7.663 -40.581 1.00 89.94 190 ALA A O 1
ATOM 1501 N N . TYR A 1 191 ? 32.000 6.137 -39.424 1.00 91.88 191 TYR A N 1
ATOM 1502 C CA . TYR A 1 191 ? 31.758 5.258 -40.573 1.00 91.88 191 TYR A CA 1
ATOM 1503 C C . TYR A 1 191 ? 30.979 5.978 -41.681 1.00 91.88 191 TYR A C 1
ATOM 1505 O O . TYR A 1 191 ? 31.386 5.923 -42.842 1.00 91.88 191 TYR A O 1
ATOM 1513 N N . LEU A 1 192 ? 29.905 6.697 -41.337 1.00 92.56 192 LEU A N 1
ATOM 1514 C CA . LEU A 1 192 ? 29.122 7.471 -42.306 1.00 92.56 192 LEU A CA 1
ATOM 1515 C C . LEU A 1 192 ? 29.951 8.561 -42.998 1.00 92.56 192 LEU A C 1
ATOM 1517 O O . LEU A 1 192 ? 29.874 8.683 -44.218 1.00 92.56 192 LEU A O 1
ATOM 1521 N N . GLY A 1 193 ? 30.790 9.296 -42.262 1.00 91.38 193 GLY A N 1
ATOM 1522 C CA . GLY A 1 193 ? 31.665 10.316 -42.853 1.00 91.38 193 GLY A CA 1
ATOM 1523 C C . GLY A 1 193 ? 32.684 9.736 -43.842 1.00 91.38 193 GLY A C 1
ATOM 1524 O O . GLY A 1 193 ? 32.941 10.313 -44.898 1.00 91.38 193 GLY A O 1
ATOM 1525 N N . ILE A 1 194 ? 33.229 8.551 -43.553 1.00 90.88 194 ILE A N 1
ATOM 1526 C CA . ILE A 1 194 ? 34.166 7.864 -44.456 1.00 90.88 194 ILE A CA 1
ATOM 1527 C C . ILE A 1 194 ? 33.441 7.328 -45.696 1.00 90.88 194 ILE A C 1
ATOM 1529 O O . ILE A 1 194 ? 33.965 7.430 -46.809 1.00 90.88 194 ILE A O 1
ATOM 1533 N N . ILE A 1 195 ? 32.229 6.791 -45.526 1.00 92.62 195 ILE A N 1
ATOM 1534 C CA . ILE A 1 195 ? 31.362 6.381 -46.639 1.00 92.62 195 ILE A CA 1
ATOM 1535 C C . ILE A 1 195 ? 31.048 7.575 -47.537 1.00 92.62 195 ILE A C 1
ATOM 1537 O O . ILE A 1 195 ? 31.142 7.458 -48.760 1.00 92.62 195 ILE A O 1
ATOM 1541 N N . GLU A 1 196 ? 30.706 8.723 -46.954 1.00 91.94 196 GLU A N 1
ATOM 1542 C CA . GLU A 1 196 ? 30.431 9.956 -47.689 1.00 91.94 196 GLU A CA 1
ATOM 1543 C C . GLU A 1 196 ? 31.655 10.390 -48.504 1.00 91.94 196 GLU A C 1
ATOM 1545 O O . GLU A 1 196 ? 31.549 10.585 -49.718 1.00 91.94 196 GLU A O 1
ATOM 1550 N N . GLN A 1 197 ? 32.835 10.469 -47.875 1.00 89.62 197 GLN A N 1
ATOM 1551 C CA . GLN A 1 197 ? 34.077 10.813 -48.568 1.00 89.62 197 GLN A CA 1
ATOM 1552 C C . GLN A 1 197 ? 34.338 9.855 -49.737 1.00 89.62 197 GLN A C 1
ATOM 1554 O O . GLN A 1 197 ? 34.595 10.295 -50.861 1.00 89.62 197 GLN A O 1
ATOM 1559 N N . ARG A 1 198 ? 34.222 8.545 -49.499 1.00 89.38 198 ARG A N 1
ATOM 1560 C CA . ARG A 1 198 ? 34.480 7.531 -50.522 1.00 89.38 198 ARG A CA 1
ATOM 1561 C C . ARG A 1 198 ? 33.484 7.600 -51.675 1.00 89.38 198 ARG A C 1
ATOM 1563 O O . ARG A 1 198 ? 33.868 7.475 -52.838 1.00 89.38 198 ARG A O 1
ATOM 1570 N N . THR A 1 199 ? 32.214 7.828 -51.366 1.00 90.12 199 THR A N 1
ATOM 1571 C CA . THR A 1 199 ? 31.154 7.989 -52.366 1.00 90.12 199 THR A CA 1
ATOM 1572 C C . THR A 1 199 ? 31.421 9.216 -53.237 1.00 90.12 199 THR A C 1
ATOM 1574 O O . THR A 1 199 ? 31.356 9.125 -54.464 1.00 90.12 199 THR A O 1
ATOM 1577 N N . ASN A 1 200 ? 31.824 10.334 -52.626 1.00 88.44 200 ASN A N 1
ATOM 1578 C CA . ASN A 1 200 ? 32.203 11.554 -53.337 1.00 88.44 200 ASN A CA 1
ATOM 1579 C C . ASN A 1 200 ? 33.423 11.346 -54.249 1.00 88.44 200 ASN A C 1
ATOM 1581 O O . ASN A 1 200 ? 33.427 11.822 -55.384 1.00 88.44 200 ASN A O 1
ATOM 1585 N N . GLU A 1 201 ? 34.442 10.604 -53.807 1.00 87.19 201 GLU A N 1
ATOM 1586 C CA . GLU A 1 201 ? 35.594 10.246 -54.648 1.00 87.19 201 GLU A CA 1
ATOM 1587 C C . GLU A 1 201 ? 35.168 9.448 -55.889 1.00 87.19 201 GLU A C 1
ATOM 1589 O O . GLU A 1 201 ? 35.577 9.767 -57.010 1.00 87.19 201 GLU A O 1
ATOM 1594 N N . ILE A 1 202 ? 34.318 8.431 -55.706 1.00 88.06 202 ILE A N 1
ATOM 1595 C CA . ILE A 1 202 ? 33.811 7.587 -56.797 1.00 88.06 202 ILE A CA 1
ATOM 1596 C C . ILE A 1 202 ? 32.997 8.425 -57.794 1.00 88.06 202 ILE A C 1
ATOM 1598 O O . ILE A 1 202 ? 33.218 8.320 -59.005 1.00 88.06 202 ILE A O 1
ATOM 1602 N N . LEU A 1 203 ? 32.107 9.293 -57.302 1.00 85.88 203 LEU A N 1
ATOM 1603 C CA . LEU A 1 203 ? 31.308 10.206 -58.126 1.00 85.88 203 LEU A CA 1
ATOM 1604 C C . LEU A 1 203 ? 32.187 11.160 -58.942 1.00 85.88 203 LEU A C 1
ATOM 1606 O O . LEU A 1 203 ? 31.984 11.303 -60.148 1.00 85.88 203 LEU A O 1
ATOM 1610 N N . GLN A 1 204 ? 33.215 11.754 -58.331 1.00 83.69 204 GLN A N 1
ATOM 1611 C CA . GLN A 1 204 ? 34.149 12.636 -59.036 1.00 83.69 204 GLN A CA 1
ATOM 1612 C C . GLN A 1 204 ? 34.943 11.903 -60.123 1.00 83.69 204 GLN A C 1
ATOM 1614 O O . GLN A 1 204 ? 35.171 12.457 -61.202 1.00 83.69 204 GLN A O 1
ATOM 1619 N N . VAL A 1 205 ? 35.376 10.663 -59.870 1.00 85.19 205 VAL A N 1
ATOM 1620 C CA . VAL A 1 205 ? 36.063 9.837 -60.877 1.00 85.19 205 VAL A CA 1
ATOM 1621 C C . VAL A 1 205 ? 35.128 9.520 -62.045 1.00 85.19 205 VAL A C 1
ATOM 1623 O O . VAL A 1 205 ? 35.530 9.654 -63.204 1.00 85.19 205 VAL A O 1
ATOM 1626 N N . TYR A 1 206 ? 33.878 9.154 -61.760 1.00 82.31 206 TYR A N 1
ATOM 1627 C CA . TYR A 1 206 ? 32.860 8.912 -62.781 1.00 82.31 206 TYR A CA 1
ATOM 1628 C C . TYR A 1 206 ? 32.583 10.170 -63.621 1.00 82.31 206 TYR A C 1
ATOM 1630 O O . TYR A 1 206 ? 32.650 10.112 -64.850 1.00 82.31 206 TYR A O 1
ATOM 1638 N N . ALA A 1 207 ? 32.383 11.322 -62.973 1.00 80.44 207 ALA A N 1
ATOM 1639 C CA . ALA A 1 207 ? 32.167 12.615 -63.620 1.00 80.44 207 ALA A CA 1
ATOM 1640 C C . ALA A 1 207 ? 33.324 12.996 -64.559 1.00 80.44 207 ALA A C 1
ATOM 1642 O O . ALA A 1 207 ? 33.100 13.336 -65.721 1.00 80.44 207 ALA A O 1
ATOM 1643 N N . LYS A 1 208 ? 34.577 12.864 -64.097 1.00 80.00 208 LYS A N 1
ATOM 1644 C CA . LYS A 1 208 ? 35.778 13.115 -64.915 1.00 80.00 208 LYS A CA 1
ATOM 1645 C C . LYS A 1 208 ? 35.867 12.175 -66.119 1.00 80.00 208 LYS A C 1
ATOM 1647 O O . LYS A 1 208 ? 36.257 12.608 -67.199 1.00 80.00 208 LYS A O 1
ATOM 1652 N N . ARG A 1 209 ? 35.492 10.901 -65.954 1.00 80.19 209 ARG A N 1
ATOM 1653 C CA . ARG A 1 209 ? 35.499 9.898 -67.032 1.00 80.19 209 ARG A CA 1
ATOM 1654 C C . ARG A 1 209 ? 34.399 10.131 -68.072 1.00 80.19 209 ARG A C 1
ATOM 1656 O O . ARG A 1 209 ? 34.610 9.839 -69.242 1.00 80.19 209 ARG A O 1
ATOM 1663 N N . LYS A 1 210 ? 33.237 10.645 -67.667 1.00 74.06 210 LYS A N 1
ATOM 1664 C CA . LYS A 1 210 ? 32.147 11.015 -68.584 1.00 74.06 210 LYS A CA 1
ATOM 1665 C C . LYS A 1 210 ? 32.412 12.335 -69.304 1.00 74.06 210 LYS A C 1
ATOM 1667 O O . LYS A 1 210 ? 32.124 12.437 -70.492 1.00 74.06 210 LYS A O 1
ATOM 1672 N N . ALA A 1 211 ? 33.015 13.316 -68.630 1.00 69.00 211 ALA A N 1
ATOM 1673 C CA . ALA A 1 211 ? 33.378 14.600 -69.233 1.00 69.00 211 ALA A CA 1
ATOM 1674 C C . ALA A 1 211 ? 34.377 14.456 -70.399 1.00 69.00 211 ALA A C 1
ATOM 1676 O O . ALA A 1 211 ? 34.362 15.258 -71.329 1.00 69.00 211 ALA A O 1
ATOM 1677 N N . THR A 1 212 ? 35.209 13.410 -70.396 1.00 68.00 212 THR A N 1
ATOM 1678 C CA . THR A 1 212 ? 36.116 13.090 -71.510 1.00 68.00 212 THR A CA 1
ATOM 1679 C C . THR A 1 212 ? 35.441 12.349 -72.675 1.00 68.00 212 THR A C 1
ATOM 1681 O O . THR A 1 212 ? 36.077 12.176 -73.711 1.00 68.00 212 THR A O 1
ATOM 1684 N N . GLN A 1 213 ? 34.167 11.942 -72.554 1.00 64.81 213 GLN A N 1
ATOM 1685 C CA . GLN A 1 213 ? 33.422 11.167 -73.563 1.00 64.81 213 GLN A CA 1
ATOM 1686 C C . GLN A 1 213 ? 32.368 11.967 -74.365 1.00 64.81 213 GLN A C 1
ATOM 1688 O O . GLN A 1 213 ? 31.708 11.380 -75.219 1.00 64.81 213 GLN A O 1
ATOM 1693 N N . GLY A 1 214 ? 32.230 13.287 -74.170 1.00 60.06 214 GLY A N 1
ATOM 1694 C CA . GLY A 1 214 ? 31.382 14.160 -75.008 1.00 60.06 214 GLY A CA 1
ATOM 1695 C C . GLY A 1 214 ? 30.388 15.045 -74.239 1.00 60.06 214 GLY A C 1
ATOM 1696 O O . GLY A 1 214 ? 30.245 14.937 -73.023 1.00 60.06 214 GLY A O 1
ATOM 1697 N N . THR A 1 215 ? 29.701 15.945 -74.958 1.00 56.22 215 THR A N 1
ATOM 1698 C CA . THR A 1 215 ? 28.910 17.076 -74.418 1.00 56.22 215 THR A CA 1
ATOM 1699 C C . THR A 1 215 ? 27.721 16.683 -73.533 1.00 56.22 215 THR A C 1
ATOM 1701 O O . THR A 1 215 ? 27.357 17.454 -72.648 1.00 56.22 215 THR A O 1
ATOM 1704 N N . GLU A 1 216 ? 27.156 15.483 -73.693 1.00 58.31 216 GLU A N 1
ATOM 1705 C CA . GLU A 1 216 ? 26.083 14.967 -72.822 1.00 58.31 216 GLU A CA 1
ATOM 1706 C C . GLU A 1 216 ? 26.585 14.575 -71.419 1.00 58.31 216 GLU A C 1
ATOM 1708 O O . GLU A 1 216 ? 25.834 14.631 -70.447 1.00 58.31 216 GLU A O 1
ATOM 1713 N N . GLY A 1 217 ? 27.875 14.244 -71.275 1.00 57.22 217 GLY A N 1
ATOM 1714 C CA . GLY A 1 217 ? 28.479 13.868 -69.995 1.00 57.22 217 GLY A CA 1
ATOM 1715 C C . GLY A 1 217 ? 28.698 15.039 -69.034 1.00 57.22 217 GLY A C 1
ATOM 1716 O O . GLY A 1 217 ? 28.890 14.812 -67.843 1.00 57.22 217 GLY A O 1
ATOM 1717 N N . LEU A 1 218 ? 28.651 16.285 -69.521 1.00 55.44 218 LEU A N 1
ATOM 1718 C CA . LEU A 1 218 ? 28.923 17.482 -68.719 1.00 55.44 218 LEU A CA 1
ATOM 1719 C C . LEU A 1 218 ? 27.780 17.814 -67.747 1.00 55.44 218 LEU A C 1
ATOM 1721 O O . LEU A 1 218 ? 28.044 18.216 -66.618 1.00 55.44 218 LEU A O 1
ATOM 1725 N N . ALA A 1 219 ? 26.524 17.614 -68.159 1.00 61.16 219 ALA A N 1
ATOM 1726 C CA . ALA A 1 219 ? 25.357 17.849 -67.304 1.00 61.16 219 ALA A CA 1
ATOM 1727 C C . ALA A 1 219 ? 25.282 16.823 -66.160 1.00 61.16 219 ALA A C 1
ATOM 1729 O O . ALA A 1 219 ? 25.052 17.180 -65.008 1.00 61.16 219 ALA A O 1
ATOM 1730 N N . GLU A 1 220 ? 25.564 15.554 -66.461 1.00 59.38 220 GLU A N 1
ATOM 1731 C CA . GLU A 1 220 ? 25.603 14.469 -65.474 1.00 59.38 220 GLU A CA 1
ATOM 1732 C C . GLU A 1 220 ? 26.830 14.578 -64.548 1.00 59.38 220 GLU A C 1
ATOM 1734 O O . GLU A 1 220 ? 26.740 14.305 -63.354 1.00 59.38 220 GLU A O 1
ATOM 1739 N N . ALA A 1 221 ? 27.962 15.073 -65.063 1.00 59.19 221 ALA A N 1
ATOM 1740 C CA . ALA A 1 221 ? 29.137 15.416 -64.262 1.00 59.19 221 ALA A CA 1
ATOM 1741 C C . ALA A 1 221 ? 28.894 16.601 -63.308 1.00 59.19 221 ALA A C 1
ATOM 1743 O O . ALA A 1 221 ? 29.482 16.629 -62.228 1.00 59.19 221 ALA A O 1
ATOM 1744 N N . LEU A 1 222 ? 28.038 17.562 -63.680 1.00 62.62 222 LEU A N 1
ATOM 1745 C CA . LEU A 1 222 ? 27.622 18.667 -62.809 1.00 62.62 222 LEU A CA 1
ATOM 1746 C C . LEU A 1 222 ? 26.699 18.188 -61.678 1.00 62.62 222 LEU A C 1
ATOM 1748 O O . LEU A 1 222 ? 26.821 18.661 -60.554 1.00 62.62 222 LEU A O 1
ATOM 1752 N N . LEU A 1 223 ? 25.817 17.222 -61.962 1.00 64.31 223 LEU A N 1
ATOM 1753 C CA . LEU A 1 223 ? 24.936 16.595 -60.966 1.00 64.31 223 LEU A CA 1
ATOM 1754 C C . LEU A 1 223 ? 25.686 15.679 -59.986 1.00 64.31 223 LEU A C 1
ATOM 1756 O O . LEU A 1 223 ? 25.239 15.492 -58.861 1.00 64.31 223 LEU A O 1
ATOM 1760 N N . ALA A 1 224 ? 26.827 15.124 -60.401 1.00 59.62 224 ALA A N 1
ATOM 1761 C CA . ALA A 1 224 ? 27.699 14.295 -59.568 1.00 59.62 224 ALA A CA 1
ATOM 1762 C C . ALA A 1 224 ? 28.671 15.107 -58.684 1.00 59.62 224 ALA A C 1
ATOM 1764 O O . ALA A 1 224 ? 29.528 14.521 -58.018 1.00 59.62 224 ALA A O 1
ATOM 1765 N N . GLN A 1 225 ? 28.584 16.444 -58.686 1.00 60.59 225 GLN A N 1
ATOM 1766 C CA . GLN A 1 225 ? 29.344 17.270 -57.748 1.00 60.59 225 GLN A CA 1
ATOM 1767 C C . GLN A 1 225 ? 28.770 17.123 -56.330 1.00 60.59 225 GLN A C 1
ATOM 1769 O O . GLN A 1 225 ? 27.549 17.083 -56.172 1.00 60.59 225 GLN A O 1
ATOM 1774 N N . PRO A 1 226 ? 29.624 17.050 -55.291 1.00 55.97 226 PRO A N 1
ATOM 1775 C CA . PRO A 1 226 ? 29.148 16.990 -53.918 1.00 55.97 226 PRO A CA 1
ATOM 1776 C C . PRO A 1 226 ? 28.260 18.204 -53.614 1.00 55.97 226 PRO A C 1
ATOM 1778 O O . PRO A 1 226 ? 28.658 19.343 -53.851 1.00 55.97 226 PRO A O 1
ATOM 1781 N N . LEU A 1 227 ? 27.062 17.966 -53.068 1.00 55.88 227 LEU A N 1
ATOM 1782 C CA . LEU A 1 227 ? 26.132 19.020 -52.627 1.00 55.88 227 LEU A CA 1
ATOM 1783 C C . LEU A 1 227 ? 26.650 19.805 -51.410 1.00 55.88 227 LEU A C 1
ATOM 1785 O O . LEU A 1 227 ? 26.022 20.764 -50.962 1.00 55.88 227 LEU A O 1
ATOM 1789 N N . THR A 1 228 ? 27.797 19.412 -50.865 1.00 51.91 228 THR A N 1
ATOM 1790 C CA . THR A 1 228 ? 28.437 20.085 -49.750 1.00 51.91 228 THR A CA 1
ATOM 1791 C C . THR A 1 228 ? 29.258 21.265 -50.270 1.00 51.91 228 THR A C 1
ATOM 1793 O O . THR A 1 228 ? 30.378 21.132 -50.763 1.00 51.91 228 THR A O 1
ATOM 1796 N N . GLN A 1 229 ? 28.700 22.472 -50.123 1.00 52.38 229 GLN A N 1
ATOM 1797 C CA . GLN A 1 229 ? 29.530 23.674 -49.991 1.00 52.38 229 GLN A CA 1
ATOM 1798 C C . GLN A 1 229 ? 30.590 23.409 -48.904 1.00 52.38 229 GLN A C 1
ATOM 1800 O O . GLN A 1 229 ? 30.295 22.649 -47.977 1.00 52.38 229 GLN A O 1
ATOM 1805 N N . PRO A 1 230 ? 31.799 24.005 -48.966 1.00 43.91 230 PRO A N 1
ATOM 1806 C CA . PRO A 1 230 ? 32.777 23.896 -47.888 1.00 43.91 230 PRO A CA 1
ATOM 1807 C C . PRO A 1 230 ? 32.190 24.536 -46.621 1.00 43.91 230 PRO A C 1
ATOM 1809 O O . PRO A 1 230 ? 32.299 25.738 -46.394 1.00 43.91 230 PRO A O 1
ATOM 1812 N N . GLY A 1 231 ? 31.476 23.722 -45.848 1.00 42.34 231 GLY A N 1
ATOM 1813 C CA . GLY A 1 231 ? 30.773 24.107 -44.642 1.00 42.34 231 GLY A CA 1
ATOM 1814 C C . GLY A 1 231 ? 31.766 24.370 -43.526 1.00 42.34 231 GLY A C 1
ATOM 1815 O O . GLY A 1 231 ? 32.749 23.648 -43.356 1.00 42.34 231 GLY A O 1
ATOM 1816 N N . ASN A 1 232 ? 31.498 25.445 -42.795 1.00 46.75 232 ASN A N 1
ATOM 1817 C CA . ASN A 1 232 ? 32.223 25.900 -41.622 1.00 46.75 232 ASN A CA 1
ATOM 1818 C C . ASN A 1 232 ? 32.635 24.754 -40.685 1.00 46.75 232 ASN A C 1
ATOM 1820 O O . ASN A 1 232 ? 31.891 23.796 -40.486 1.00 46.75 232 ASN A O 1
ATOM 1824 N N . ARG A 1 233 ? 33.803 24.925 -40.049 1.00 43.09 233 ARG A N 1
ATOM 1825 C CA . ARG A 1 233 ? 34.237 24.189 -38.851 1.00 43.09 233 ARG A CA 1
ATOM 1826 C C . ARG A 1 233 ? 33.026 23.882 -37.962 1.00 43.09 233 ARG A C 1
ATOM 1828 O O . ARG A 1 233 ? 32.413 24.810 -37.440 1.00 43.09 233 ARG A O 1
ATOM 1835 N N . ILE A 1 234 ? 32.715 22.602 -37.772 1.00 49.91 234 ILE A N 1
ATOM 1836 C CA . ILE A 1 234 ? 31.724 22.173 -36.785 1.00 49.91 234 ILE A CA 1
ATOM 1837 C C . ILE A 1 234 ? 32.322 22.478 -35.408 1.00 49.91 234 ILE A C 1
ATOM 1839 O O . ILE A 1 234 ? 33.205 21.769 -34.927 1.00 49.91 234 ILE A O 1
ATOM 1843 N N . ILE A 1 235 ? 31.892 23.585 -34.808 1.00 50.47 235 ILE A N 1
ATOM 1844 C CA . ILE A 1 235 ? 32.064 23.846 -33.382 1.00 50.47 235 ILE A CA 1
ATOM 1845 C C . ILE A 1 235 ? 30.882 23.149 -32.718 1.00 50.47 235 ILE A C 1
ATOM 1847 O O . ILE A 1 235 ? 29.740 23.564 -32.892 1.00 50.47 235 ILE A O 1
ATOM 1851 N N . ILE A 1 236 ? 31.151 22.047 -32.022 1.00 47.94 236 ILE A N 1
ATOM 1852 C CA . ILE A 1 236 ? 30.147 21.382 -31.193 1.00 47.94 236 ILE A CA 1
ATOM 1853 C C . ILE A 1 236 ? 29.995 22.250 -29.944 1.00 47.94 236 ILE A C 1
ATOM 1855 O O . ILE A 1 236 ? 30.806 22.167 -29.022 1.00 47.94 236 ILE A O 1
ATOM 1859 N N . GLU A 1 237 ? 29.006 23.138 -29.946 1.00 47.06 237 GLU A N 1
ATOM 1860 C CA . GLU A 1 237 ? 28.586 23.806 -28.720 1.00 47.06 237 GLU A CA 1
ATOM 1861 C C . GLU A 1 237 ? 27.831 22.794 -27.845 1.00 47.06 237 GLU A C 1
ATOM 1863 O O . GLU A 1 237 ? 27.000 22.038 -28.360 1.00 47.06 237 GLU A O 1
ATOM 1868 N N . PRO A 1 238 ? 28.134 22.715 -26.537 1.00 43.12 238 PRO A N 1
ATOM 1869 C CA . PRO A 1 238 ? 27.392 21.849 -25.634 1.00 43.12 238 PRO A CA 1
ATOM 1870 C C . PRO A 1 238 ? 25.913 22.274 -25.611 1.00 43.12 238 PRO A C 1
ATOM 1872 O O . PRO A 1 238 ? 25.630 23.474 -25.668 1.00 43.12 238 PRO A O 1
ATOM 1875 N N . PRO A 1 239 ? 24.965 21.324 -25.520 1.00 44.53 239 PRO A N 1
ATOM 1876 C CA . PRO A 1 239 ? 23.544 21.642 -25.555 1.00 44.53 239 PRO A CA 1
ATOM 1877 C C . PRO A 1 239 ? 23.181 22.595 -24.410 1.00 44.53 239 PRO A C 1
ATOM 1879 O O . PRO A 1 239 ? 23.470 22.327 -23.241 1.00 44.53 239 PRO A O 1
ATOM 1882 N N . SER A 1 240 ? 22.553 23.721 -24.756 1.00 48.88 240 SER A N 1
ATOM 1883 C CA . SER A 1 240 ? 22.005 24.662 -23.780 1.00 48.88 240 SER A CA 1
ATOM 1884 C C . SER A 1 240 ? 20.823 24.011 -23.068 1.00 48.88 240 SER A C 1
ATOM 1886 O O . SER A 1 240 ? 19.859 23.601 -23.709 1.00 48.88 240 SER A O 1
ATOM 1888 N N . THR A 1 241 ? 20.852 23.946 -21.738 1.00 42.44 241 THR A N 1
ATOM 1889 C CA . THR A 1 241 ? 19.810 23.317 -20.905 1.00 42.44 241 THR A CA 1
ATOM 1890 C C . THR A 1 241 ? 18.532 24.158 -20.768 1.00 42.44 241 THR A C 1
ATOM 1892 O O . THR A 1 241 ? 17.809 24.011 -19.789 1.00 42.44 241 THR A O 1
ATOM 1895 N N . THR A 1 242 ? 18.269 25.088 -21.688 1.00 43.56 242 THR A N 1
ATOM 1896 C CA . THR A 1 242 ? 17.190 26.089 -21.564 1.00 43.56 242 THR A CA 1
ATOM 1897 C C . THR A 1 242 ? 16.338 26.236 -22.822 1.00 43.56 242 THR A C 1
ATOM 1899 O O . THR A 1 242 ? 15.704 27.271 -23.009 1.00 43.56 242 THR A O 1
ATOM 1902 N N . GLN A 1 243 ? 16.333 25.245 -23.714 1.00 39.50 243 GLN A N 1
ATOM 1903 C CA . GLN A 1 243 ? 15.344 25.193 -24.788 1.00 39.50 243 GLN A CA 1
ATOM 1904 C C . GLN A 1 243 ? 14.220 24.262 -24.353 1.00 39.50 243 GLN A C 1
ATOM 1906 O O . GLN A 1 243 ? 14.315 23.043 -24.455 1.00 39.50 243 GLN A O 1
ATOM 1911 N N . GLU A 1 244 ? 13.175 24.871 -23.800 1.00 46.12 244 GLU A N 1
ATOM 1912 C CA . GLU A 1 244 ? 11.856 24.265 -23.701 1.00 46.12 244 GLU A CA 1
ATOM 1913 C C . GLU A 1 244 ? 11.365 24.042 -25.139 1.00 46.12 244 GLU A C 1
ATOM 1915 O O . GLU A 1 244 ? 10.834 24.947 -25.779 1.00 46.12 244 GLU A O 1
ATOM 1920 N N . GLU A 1 245 ? 11.626 22.860 -25.698 1.00 42.91 245 GLU A N 1
ATOM 1921 C CA . GLU A 1 245 ? 10.885 22.411 -26.870 1.00 42.91 245 GLU A CA 1
ATOM 1922 C C . GLU A 1 245 ? 9.446 22.154 -26.414 1.00 42.91 245 GLU A C 1
ATOM 1924 O O . GLU A 1 245 ? 9.146 21.148 -25.769 1.00 42.91 245 GLU A O 1
ATOM 1929 N N . GLU A 1 246 ? 8.552 23.095 -26.720 1.00 46.31 246 GLU A N 1
ATOM 1930 C CA . GLU A 1 246 ? 7.113 22.850 -26.729 1.00 46.31 246 GLU A CA 1
ATOM 1931 C C . GLU A 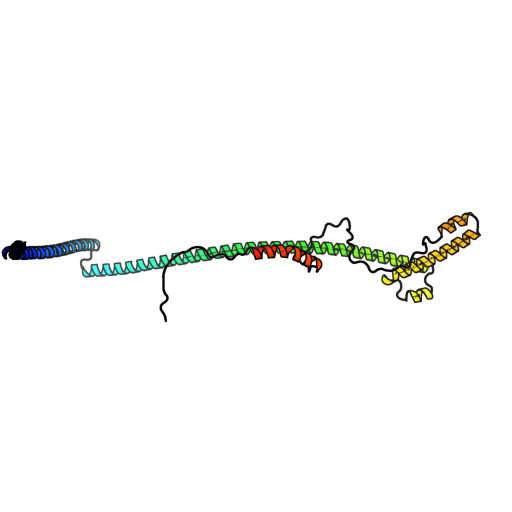1 246 ? 6.829 21.772 -27.781 1.00 46.31 246 GLU A C 1
ATOM 1933 O O . GLU A 1 246 ? 6.650 22.038 -28.970 1.00 46.31 246 GLU A O 1
ATOM 1938 N N . VAL A 1 247 ? 6.834 20.516 -27.338 1.00 42.34 247 VAL A N 1
ATOM 1939 C CA . VAL A 1 247 ? 6.364 19.386 -28.134 1.00 42.34 247 VAL A CA 1
ATOM 1940 C C . VAL A 1 247 ? 4.846 19.512 -28.243 1.00 42.34 247 VAL A C 1
ATOM 1942 O O . VAL A 1 247 ? 4.100 19.164 -27.326 1.00 42.34 247 VAL A O 1
ATOM 1945 N N . GLU A 1 248 ? 4.390 20.047 -29.372 1.00 43.22 248 GLU A N 1
ATOM 1946 C CA . GLU A 1 248 ? 2.978 20.168 -29.723 1.00 43.22 248 GLU A CA 1
ATOM 1947 C C . GLU A 1 248 ? 2.324 18.770 -29.732 1.00 43.22 248 GLU A C 1
ATOM 1949 O O . GLU A 1 248 ? 2.577 17.951 -30.617 1.00 43.22 248 GLU A O 1
ATOM 1954 N N . GLY A 1 249 ? 1.515 18.474 -28.705 1.00 47.41 249 GLY A N 1
ATOM 1955 C CA . GLY A 1 249 ? 0.717 17.242 -28.618 1.00 47.41 249 GLY A CA 1
ATOM 1956 C C . GLY A 1 249 ? 0.835 16.412 -27.334 1.00 47.41 249 GLY A C 1
ATOM 1957 O O . GLY A 1 249 ? 0.204 15.359 -27.262 1.00 47.41 249 GLY A O 1
ATOM 1958 N N . LEU A 1 250 ? 1.589 16.846 -26.321 1.00 38.41 250 LEU A N 1
ATOM 1959 C CA . LEU A 1 250 ? 1.560 16.223 -24.992 1.00 38.41 250 LEU A CA 1
ATOM 1960 C C . LEU A 1 250 ? 0.741 17.093 -24.036 1.00 38.41 250 LEU A C 1
ATOM 1962 O O . LEU A 1 250 ? 1.126 18.217 -23.721 1.00 38.41 250 LEU A O 1
ATOM 1966 N N . GLU A 1 251 ? -0.406 16.577 -23.587 1.00 44.56 251 GLU A N 1
ATOM 1967 C CA . GLU A 1 251 ? -1.099 17.155 -22.435 1.00 44.56 251 GLU A CA 1
ATOM 1968 C C . GLU A 1 251 ? -0.122 17.207 -21.248 1.00 44.56 251 GLU A C 1
ATOM 1970 O O . GLU A 1 251 ? 0.623 16.244 -21.035 1.00 44.56 251 GLU A O 1
ATOM 1975 N N . PRO A 1 252 ? -0.075 18.314 -20.486 1.00 41.84 252 PRO A N 1
ATOM 1976 C CA . PRO A 1 252 ? 0.837 18.427 -19.361 1.00 41.84 252 PRO A CA 1
ATOM 1977 C C . PRO A 1 252 ? 0.511 17.346 -18.325 1.00 41.84 252 PRO A C 1
ATOM 1979 O O . PRO A 1 252 ? -0.575 17.334 -17.744 1.00 41.84 252 PRO A O 1
ATOM 1982 N N . GLU A 1 253 ? 1.475 16.450 -18.104 1.00 50.44 253 GLU A N 1
ATOM 1983 C CA . GLU A 1 253 ? 1.480 15.476 -17.012 1.00 50.44 253 GLU A CA 1
ATOM 1984 C C . GLU A 1 253 ? 1.100 16.171 -15.689 1.00 50.44 253 GLU A C 1
ATOM 1986 O O . GLU A 1 253 ? 1.656 17.235 -15.374 1.00 50.44 253 GLU A O 1
ATOM 1991 N N . PRO A 1 254 ? 0.176 15.613 -14.883 1.00 44.91 254 PRO A N 1
ATOM 1992 C CA . PRO A 1 254 ? -0.076 16.131 -13.550 1.00 44.91 254 PRO A CA 1
ATOM 1993 C C . PRO A 1 254 ? 1.202 15.959 -12.727 1.00 44.91 254 PRO A C 1
ATOM 1995 O O . PRO A 1 254 ? 1.592 14.850 -12.376 1.00 44.91 254 PRO A O 1
ATOM 1998 N N . VAL A 1 255 ? 1.876 17.075 -12.450 1.00 51.50 255 VAL A N 1
ATOM 1999 C CA . VAL A 1 255 ? 3.114 17.110 -11.669 1.00 51.50 255 VAL A CA 1
ATOM 2000 C C . VAL A 1 255 ? 2.848 16.498 -10.291 1.00 51.50 255 VAL A C 1
ATOM 2002 O O . VAL A 1 255 ? 2.180 17.107 -9.456 1.00 51.50 255 VAL A O 1
ATOM 2005 N N . GLU A 1 256 ? 3.364 15.287 -10.067 1.00 48.88 256 GLU A N 1
ATOM 2006 C CA . GLU A 1 256 ? 3.362 14.612 -8.768 1.00 48.88 256 GLU A CA 1
ATOM 2007 C C . GLU A 1 256 ? 4.002 15.515 -7.700 1.00 48.88 256 GLU A C 1
ATOM 2009 O O . GLU A 1 256 ? 5.136 15.980 -7.854 1.00 48.88 256 GLU A O 1
ATOM 2014 N N . GLU A 1 257 ? 3.285 15.746 -6.595 1.00 54.97 257 GLU A N 1
ATOM 2015 C CA . GLU A 1 257 ? 3.704 16.619 -5.486 1.00 54.97 257 GLU A CA 1
ATOM 2016 C C . GLU A 1 257 ? 4.944 16.114 -4.713 1.00 54.97 257 GLU A C 1
ATOM 2018 O O . GLU A 1 257 ? 5.476 16.849 -3.880 1.00 54.97 257 GLU A O 1
ATOM 2023 N N . ASP A 1 258 ? 5.443 14.910 -5.016 1.00 53.91 258 ASP A N 1
ATOM 2024 C CA . ASP A 1 258 ? 6.515 14.234 -4.270 1.00 53.91 258 ASP A CA 1
ATOM 2025 C C . ASP A 1 258 ? 7.920 14.354 -4.895 1.00 53.91 258 ASP A C 1
ATOM 2027 O O . ASP A 1 258 ? 8.896 13.830 -4.347 1.00 53.91 258 ASP A O 1
ATOM 2031 N N . ARG A 1 259 ? 8.090 15.073 -6.015 1.00 63.50 259 ARG A N 1
ATOM 2032 C CA . ARG A 1 259 ? 9.436 15.338 -6.558 1.00 63.50 259 ARG A CA 1
ATOM 2033 C C . ARG A 1 259 ? 10.129 16.453 -5.763 1.00 63.50 259 ARG A C 1
ATOM 2035 O O . ARG A 1 259 ? 9.526 17.505 -5.542 1.00 63.50 259 ARG A O 1
ATOM 2042 N N . PRO A 1 260 ? 11.403 16.283 -5.351 1.00 57.75 260 PRO A N 1
ATOM 2043 C CA . PRO A 1 260 ? 12.127 17.333 -4.643 1.00 57.75 260 PRO A CA 1
ATOM 2044 C C . PRO A 1 260 ? 12.207 18.585 -5.525 1.00 57.75 260 PRO A C 1
ATOM 2046 O O . PRO A 1 260 ? 12.742 18.540 -6.633 1.00 57.75 260 PRO A O 1
ATOM 2049 N N . LEU A 1 261 ? 11.634 19.695 -5.042 1.00 68.19 261 LEU A N 1
ATOM 2050 C CA . LEU A 1 261 ? 11.535 20.939 -5.807 1.00 68.19 261 LEU A CA 1
ATOM 2051 C C . LEU A 1 261 ? 12.923 21.414 -6.252 1.00 68.19 261 LEU A C 1
ATOM 2053 O O . LEU A 1 261 ? 13.852 21.512 -5.445 1.00 68.19 261 LEU A O 1
ATOM 2057 N N . THR A 1 262 ? 13.041 21.782 -7.528 1.00 75.44 262 THR A N 1
ATOM 2058 C CA . THR A 1 262 ? 14.223 22.479 -8.039 1.00 75.44 262 THR A CA 1
ATOM 2059 C C . THR A 1 262 ? 14.369 23.833 -7.339 1.00 75.44 262 THR A C 1
ATOM 2061 O O . THR A 1 262 ? 13.390 24.437 -6.889 1.00 75.44 262 THR A O 1
ATOM 2064 N N . ARG A 1 263 ? 15.609 24.324 -7.219 1.00 70.31 263 ARG A N 1
ATOM 2065 C CA . ARG A 1 263 ? 15.930 25.565 -6.491 1.00 70.31 263 ARG A CA 1
ATOM 2066 C C . ARG A 1 263 ? 15.073 26.754 -6.942 1.00 70.31 263 ARG A C 1
ATOM 2068 O O . ARG A 1 263 ? 14.591 27.509 -6.107 1.00 70.31 263 ARG A O 1
ATOM 2075 N N . GLU A 1 264 ? 14.845 26.875 -8.243 1.00 72.88 264 GLU A N 1
ATOM 2076 C CA . GLU A 1 264 ? 14.038 27.940 -8.838 1.00 72.88 264 GLU A CA 1
ATOM 2077 C C . GLU A 1 264 ? 12.559 27.846 -8.428 1.00 72.88 264 GLU A C 1
ATOM 2079 O O . GLU A 1 264 ? 11.966 28.831 -7.990 1.00 72.88 264 GLU A O 1
ATOM 2084 N N . HIS A 1 265 ? 11.989 26.636 -8.426 1.00 71.81 265 HIS A N 1
ATOM 2085 C CA . HIS A 1 265 ? 10.616 26.402 -7.968 1.00 71.81 265 HIS A CA 1
ATOM 2086 C C . HIS A 1 265 ? 10.458 26.672 -6.465 1.00 71.81 265 HIS A C 1
ATOM 2088 O O . HIS A 1 265 ? 9.416 27.163 -6.015 1.00 71.81 265 HIS A O 1
ATOM 2094 N N . LEU A 1 266 ? 11.502 26.391 -5.678 1.00 71.44 266 LEU A N 1
ATOM 2095 C CA . LEU A 1 266 ? 11.549 26.717 -4.256 1.00 71.44 266 LEU A CA 1
ATOM 2096 C C . LEU A 1 266 ? 11.537 28.239 -4.041 1.00 71.44 266 LEU A C 1
ATOM 2098 O O . LEU A 1 266 ? 10.760 28.733 -3.224 1.00 71.44 266 LEU A O 1
ATOM 2102 N N . GLU A 1 267 ? 12.335 28.989 -4.808 1.00 74.00 267 GLU A N 1
ATOM 2103 C CA . GLU A 1 267 ? 12.392 30.454 -4.751 1.00 74.00 267 GLU A CA 1
ATOM 2104 C C . GLU A 1 267 ? 11.039 31.087 -5.128 1.00 74.00 267 GLU A C 1
ATOM 2106 O O . GLU A 1 267 ? 10.547 31.957 -4.402 1.00 74.00 267 GLU A O 1
ATOM 2111 N N . THR A 1 268 ? 10.355 30.590 -6.166 1.00 75.06 268 THR A N 1
ATOM 2112 C CA . THR A 1 268 ? 9.008 31.064 -6.540 1.00 75.06 268 THR A CA 1
ATOM 2113 C C . THR A 1 268 ? 7.959 30.750 -5.467 1.00 75.06 268 THR A C 1
ATOM 2115 O O . THR A 1 268 ? 7.107 31.586 -5.139 1.00 75.06 268 THR A O 1
ATOM 2118 N N . ARG A 1 269 ? 8.013 29.554 -4.866 1.00 73.12 269 ARG A N 1
ATOM 2119 C CA . ARG A 1 269 ? 7.081 29.143 -3.803 1.00 73.12 269 ARG A CA 1
ATOM 2120 C C . ARG A 1 269 ? 7.308 29.947 -2.521 1.00 73.12 269 ARG A C 1
ATOM 2122 O O . ARG A 1 269 ? 6.343 30.329 -1.855 1.00 73.12 269 ARG A O 1
ATOM 2129 N N . VAL A 1 270 ? 8.557 30.281 -2.207 1.00 73.88 270 VAL A N 1
ATOM 2130 C CA . VAL A 1 270 ? 8.930 31.170 -1.098 1.00 73.88 270 VAL A CA 1
ATOM 2131 C C . VAL A 1 270 ? 8.441 32.598 -1.360 1.00 73.88 270 VAL A C 1
ATO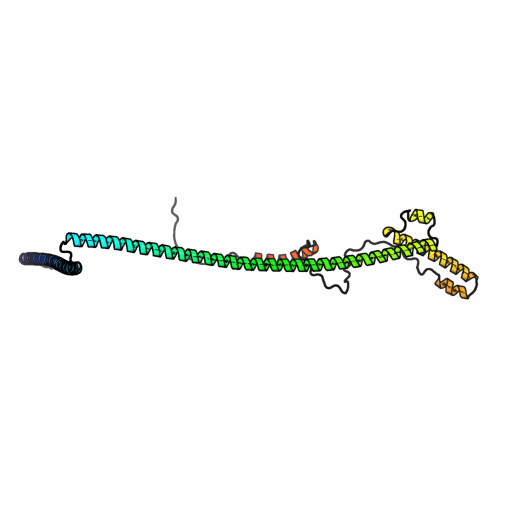M 2133 O O . VAL A 1 270 ? 7.775 33.163 -0.495 1.00 73.88 270 VAL A O 1
ATOM 2136 N N . GLN A 1 271 ? 8.643 33.151 -2.560 1.00 72.88 271 GLN A N 1
ATOM 2137 C CA . GLN A 1 271 ? 8.151 34.489 -2.920 1.00 72.88 271 GLN A CA 1
ATOM 2138 C C . GLN A 1 271 ? 6.618 34.602 -2.883 1.00 72.88 271 GLN A C 1
ATOM 2140 O O . GLN A 1 271 ? 6.096 35.631 -2.458 1.00 72.88 271 GLN A O 1
ATOM 2145 N N . ARG A 1 272 ? 5.872 33.546 -3.247 1.00 72.19 272 ARG A N 1
ATOM 2146 C CA . ARG A 1 272 ? 4.397 33.534 -3.134 1.00 72.19 272 ARG A CA 1
ATOM 2147 C C . ARG A 1 272 ? 3.894 33.369 -1.700 1.00 72.19 272 ARG A C 1
ATOM 2149 O O . ARG A 1 272 ? 2.808 33.853 -1.378 1.00 72.19 272 ARG A O 1
ATOM 2156 N N . THR A 1 273 ? 4.631 32.666 -0.840 1.00 67.19 273 THR A N 1
ATOM 2157 C CA . THR A 1 273 ? 4.178 32.356 0.530 1.00 67.19 273 THR A CA 1
ATOM 2158 C C . THR A 1 273 ? 4.643 33.360 1.583 1.00 67.19 273 THR A C 1
ATOM 2160 O O . THR A 1 273 ? 3.923 33.561 2.564 1.00 67.19 273 THR A O 1
ATOM 2163 N N . LEU A 1 274 ? 5.779 34.038 1.381 1.00 66.56 274 LEU A N 1
ATOM 2164 C CA . LEU A 1 274 ? 6.281 35.076 2.290 1.00 66.56 274 LEU A CA 1
ATOM 2165 C C . LEU A 1 274 ? 5.280 36.214 2.560 1.00 66.56 274 LEU A C 1
ATOM 2167 O O . LEU A 1 274 ? 5.042 36.494 3.736 1.00 66.56 274 LEU A O 1
ATOM 2171 N N . PRO A 1 275 ? 4.659 36.855 1.547 1.00 64.88 275 PRO A N 1
ATOM 2172 C CA . PRO A 1 275 ? 3.779 37.998 1.790 1.00 64.88 275 PRO A CA 1
ATOM 2173 C C . PRO A 1 275 ? 2.528 37.601 2.583 1.00 64.88 275 PRO A C 1
ATOM 2175 O O . PRO A 1 275 ? 2.125 38.322 3.492 1.00 64.88 275 PRO A O 1
ATOM 2178 N N . ARG A 1 276 ? 1.983 36.399 2.340 1.00 60.12 276 ARG A N 1
ATOM 2179 C CA . ARG A 1 276 ? 0.839 35.860 3.096 1.00 60.12 276 ARG A CA 1
ATOM 2180 C C . ARG A 1 276 ? 1.177 35.593 4.564 1.00 60.12 276 ARG A C 1
ATOM 2182 O O . ARG A 1 276 ? 0.365 35.891 5.434 1.00 60.12 276 ARG A O 1
ATOM 2189 N N . LYS A 1 277 ? 2.375 35.063 4.848 1.00 58.50 277 LYS A N 1
ATOM 2190 C CA . LYS A 1 277 ? 2.834 34.806 6.224 1.00 58.50 277 LYS A CA 1
ATOM 2191 C C . LYS A 1 277 ? 3.147 36.102 6.987 1.00 58.50 277 LYS A C 1
ATOM 2193 O O . LYS A 1 277 ? 2.825 36.194 8.173 1.00 58.50 277 LYS A O 1
ATOM 2198 N N . LEU A 1 278 ? 3.707 37.109 6.310 1.00 56.78 278 LEU A N 1
ATOM 2199 C CA . LEU A 1 278 ? 3.955 38.445 6.869 1.00 56.78 278 LEU A CA 1
ATOM 2200 C C . LEU A 1 278 ? 2.651 39.185 7.209 1.00 56.78 278 LEU A C 1
ATOM 2202 O O . LEU A 1 278 ? 2.549 39.752 8.295 1.00 56.78 278 LEU A O 1
ATOM 2206 N N . GLU A 1 279 ? 1.621 39.111 6.360 1.00 55.81 279 GLU A N 1
ATOM 2207 C CA . GLU A 1 279 ? 0.301 39.687 6.666 1.00 55.81 279 GLU A CA 1
ATOM 2208 C C . GLU A 1 279 ? -0.378 39.017 7.868 1.00 55.81 279 GLU A C 1
ATOM 2210 O O . GLU A 1 279 ? -0.949 39.707 8.716 1.00 55.81 279 GLU A O 1
ATOM 2215 N N . THR A 1 280 ? -0.295 37.687 7.991 1.00 55.84 280 THR A N 1
ATOM 2216 C CA . THR A 1 280 ? -0.866 36.974 9.147 1.00 55.84 280 THR A CA 1
ATOM 2217 C C . THR A 1 280 ? -0.129 37.267 10.454 1.00 55.84 280 THR A C 1
ATOM 2219 O O . THR A 1 280 ? -0.767 37.324 11.502 1.00 55.84 280 THR A O 1
ATOM 2222 N N . ALA A 1 281 ? 1.185 37.512 10.407 1.00 52.00 281 ALA A N 1
ATOM 2223 C CA . ALA A 1 281 ? 1.979 37.844 11.591 1.00 52.00 281 ALA A CA 1
ATOM 2224 C C . ALA A 1 281 ? 1.738 39.283 12.089 1.00 52.00 281 ALA A C 1
ATOM 2226 O O . ALA A 1 281 ? 1.762 39.528 13.292 1.00 52.00 281 ALA A O 1
ATOM 2227 N N . ILE A 1 282 ? 1.443 40.231 11.190 1.00 52.19 282 ILE A N 1
ATOM 2228 C CA . ILE A 1 282 ? 1.173 41.638 11.547 1.00 52.19 282 ILE A CA 1
ATOM 2229 C C . ILE A 1 282 ? -0.242 41.823 12.134 1.00 52.19 282 ILE A C 1
ATOM 2231 O O . ILE A 1 282 ? -0.496 42.784 12.862 1.00 52.19 282 ILE A O 1
ATOM 2235 N N . LYS A 1 283 ? -1.175 40.897 11.870 1.00 49.34 283 LYS A N 1
ATOM 2236 C CA . LYS A 1 283 ? -2.585 41.022 12.286 1.00 49.34 283 LYS A CA 1
ATOM 2237 C C . LYS A 1 283 ? -2.893 40.503 13.696 1.00 49.34 283 LYS A C 1
ATOM 2239 O O . LYS A 1 283 ? -3.993 40.739 14.192 1.00 49.34 283 LYS A O 1
ATOM 2244 N N . VAL A 1 284 ? -1.933 39.875 14.379 1.00 47.16 284 VAL A N 1
ATOM 2245 C CA . VAL A 1 284 ? -2.066 39.498 15.796 1.00 47.16 284 VAL A CA 1
ATOM 2246 C C . VAL A 1 284 ? -1.655 40.685 16.678 1.00 47.16 284 VAL A C 1
ATOM 2248 O O . VAL A 1 284 ? -0.545 40.757 17.198 1.00 47.16 284 VAL A O 1
ATOM 2251 N N . ARG A 1 285 ? -2.565 41.656 16.839 1.00 43.09 285 ARG A N 1
ATOM 2252 C CA . ARG A 1 285 ? -2.522 42.606 17.966 1.00 43.09 285 ARG A CA 1
ATOM 2253 C C . ARG A 1 285 ? -2.917 41.859 19.251 1.00 43.09 285 ARG A C 1
ATOM 2255 O O . ARG A 1 285 ? -3.894 41.111 19.210 1.00 43.09 285 ARG A O 1
ATOM 2262 N N . PRO A 1 286 ? -2.228 42.062 20.388 1.00 41.41 286 PRO A N 1
ATOM 2263 C CA . PRO A 1 286 ? -2.609 41.427 21.643 1.00 41.41 286 PRO A CA 1
ATOM 2264 C C . PRO A 1 286 ? -3.945 41.999 22.133 1.00 41.41 286 PRO A C 1
ATOM 2266 O O . PRO A 1 286 ? -4.119 43.215 22.230 1.00 41.41 286 PRO A O 1
ATOM 2269 N N . ALA A 1 287 ? -4.896 41.114 22.422 1.00 39.44 287 ALA A N 1
ATOM 2270 C CA . ALA A 1 287 ? -6.163 41.465 23.043 1.00 39.44 287 ALA A CA 1
ATOM 2271 C C . ALA A 1 287 ? -5.979 41.596 24.561 1.00 39.44 287 ALA A C 1
ATOM 2273 O O . ALA A 1 287 ? -5.538 40.649 25.209 1.00 39.44 287 ALA A O 1
ATOM 2274 N N . GLY A 1 288 ? -6.374 42.745 25.119 1.00 41.31 288 GLY A N 1
ATOM 2275 C CA . GLY A 1 288 ? -6.774 42.837 26.523 1.00 41.31 288 GLY A CA 1
ATOM 2276 C C . GLY A 1 288 ? -6.081 43.908 27.358 1.00 41.31 288 GLY A C 1
ATOM 2277 O O . GLY A 1 288 ? -5.338 43.563 28.266 1.00 41.31 288 GLY A O 1
ATOM 2278 N N . VAL A 1 289 ? -6.412 45.184 27.147 1.00 43.50 289 VAL A N 1
ATOM 2279 C CA . VAL A 1 289 ? -6.595 46.112 28.275 1.00 43.50 289 VAL A CA 1
ATOM 2280 C C . VAL A 1 289 ? -7.626 47.157 27.867 1.00 43.50 289 VAL A C 1
ATOM 2282 O O . VAL A 1 289 ? -7.300 48.060 27.113 1.00 43.50 289 VAL A O 1
ATOM 2285 N N . ASP A 1 290 ? -8.867 46.998 28.322 1.00 39.06 290 ASP A N 1
ATOM 2286 C CA . ASP A 1 290 ? -9.750 48.122 28.629 1.00 39.06 290 ASP A CA 1
ATOM 2287 C C . ASP A 1 290 ? -10.898 47.660 29.538 1.00 39.06 290 ASP A C 1
ATOM 2289 O O . ASP A 1 290 ? -11.467 46.586 29.357 1.00 39.06 290 ASP A O 1
ATOM 2293 N N . ALA A 1 291 ? -11.225 48.540 30.488 1.00 40.84 291 ALA A N 1
ATOM 2294 C CA . ALA A 1 291 ? -12.326 48.517 31.456 1.00 40.84 291 ALA A CA 1
ATOM 2295 C C . ALA A 1 291 ? -12.115 47.768 32.791 1.00 40.84 291 ALA A C 1
ATOM 2297 O O . ALA A 1 291 ? -12.476 46.607 32.943 1.00 40.84 291 ALA A O 1
ATOM 2298 N N . ALA A 1 292 ? -11.681 48.512 33.818 1.00 38.84 292 ALA A N 1
ATOM 2299 C CA . ALA A 1 292 ? -12.484 48.722 35.035 1.00 38.84 292 ALA A CA 1
ATOM 2300 C C . ALA A 1 292 ? -11.831 49.771 35.958 1.00 38.84 292 ALA A C 1
ATOM 2302 O O . ALA A 1 292 ? -10.748 49.567 36.503 1.00 38.84 292 ALA A O 1
ATOM 2303 N N . GLY A 1 293 ? -12.513 50.901 36.163 1.00 38.41 293 GLY A N 1
ATOM 2304 C CA . GLY A 1 293 ? -12.200 51.833 37.244 1.00 38.41 293 GLY A CA 1
ATOM 2305 C C . GLY A 1 293 ? -12.613 51.262 38.605 1.00 38.41 293 GLY A C 1
ATOM 2306 O O . GLY A 1 293 ? -13.652 50.619 38.720 1.00 38.41 293 GLY A O 1
ATOM 2307 N N . GLY A 1 294 ? -11.829 51.529 39.653 1.00 36.47 294 GLY A N 1
ATOM 2308 C CA . GLY A 1 294 ? -12.153 51.066 41.005 1.00 36.47 294 GLY A CA 1
ATOM 2309 C C . GLY A 1 294 ? -11.108 51.431 42.059 1.00 36.47 294 GLY A C 1
ATOM 2310 O O . GLY A 1 294 ? -10.120 50.742 42.248 1.00 36.47 294 GLY A O 1
ATOM 2311 N N . LYS A 1 295 ? -11.355 52.547 42.742 1.00 43.75 295 LYS A N 1
ATOM 2312 C CA . LYS A 1 295 ? -10.674 53.109 43.922 1.00 43.75 295 LYS A CA 1
ATOM 2313 C C . LYS A 1 295 ? -10.255 52.115 45.041 1.00 43.75 295 LYS A C 1
ATOM 2315 O O . LYS A 1 295 ? -11.052 51.282 45.444 1.00 43.75 295 LYS A O 1
ATOM 2320 N N . ARG A 1 296 ? -9.144 52.501 45.707 1.00 40.53 296 ARG A N 1
ATOM 2321 C CA . ARG A 1 296 ? -8.729 52.331 47.134 1.00 40.53 296 ARG A CA 1
ATOM 2322 C C . ARG A 1 296 ? -8.018 51.034 47.563 1.00 40.53 296 ARG A C 1
ATOM 2324 O O . ARG A 1 296 ? -8.584 49.956 47.500 1.00 40.53 296 ARG A O 1
ATOM 2331 N N . GLY A 1 297 ? -6.848 51.209 48.195 1.00 37.00 297 GLY A N 1
ATOM 2332 C CA . GLY A 1 297 ? -6.239 50.224 49.101 1.00 37.00 297 GLY A CA 1
ATOM 2333 C C . GLY A 1 297 ? -4.721 50.372 49.245 1.00 37.00 297 GLY A C 1
ATOM 2334 O O . GLY A 1 297 ? -3.972 49.908 48.402 1.00 37.00 297 GLY A O 1
ATOM 2335 N N . SER A 1 298 ? -4.275 51.035 50.308 1.00 45.94 298 SER A N 1
ATOM 2336 C CA . SER A 1 298 ? -2.883 51.212 50.763 1.00 45.94 298 SER A CA 1
ATOM 2337 C C . SER A 1 298 ? -2.120 49.900 51.031 1.00 45.94 298 SER A C 1
ATOM 2339 O O . SER A 1 298 ? -2.738 48.982 51.569 1.00 45.94 298 SER A O 1
ATOM 2341 N N . PRO A 1 299 ? -0.784 49.822 50.838 1.00 52.22 299 PRO A N 1
ATOM 2342 C CA . PRO A 1 299 ? 0.003 48.698 51.331 1.00 52.22 299 PRO A CA 1
ATOM 2343 C C . PRO A 1 299 ? 0.680 49.022 52.671 1.00 52.22 299 PRO A C 1
ATOM 2345 O O . PRO A 1 299 ? 1.571 49.869 52.766 1.00 52.22 299 PRO A O 1
ATOM 2348 N N . THR A 1 300 ? 0.267 48.305 53.716 1.00 51.34 300 THR A N 1
ATOM 2349 C CA . THR A 1 300 ? 0.999 48.189 54.980 1.00 51.34 300 THR A CA 1
ATOM 2350 C C . THR A 1 300 ? 1.923 46.972 54.909 1.00 51.34 300 THR A C 1
ATOM 2352 O O . THR A 1 300 ? 1.471 45.839 54.813 1.00 51.34 300 THR A O 1
ATOM 2355 N N . ARG A 1 301 ? 3.225 47.258 54.941 1.00 47.28 301 ARG A N 1
ATOM 2356 C CA . ARG A 1 301 ? 4.359 46.496 55.495 1.00 47.28 301 ARG A CA 1
ATOM 2357 C C . ARG A 1 301 ? 4.071 45.093 56.085 1.00 47.28 301 ARG A C 1
ATOM 2359 O O . ARG A 1 301 ? 3.483 44.999 57.163 1.00 47.28 301 ARG A O 1
ATOM 2366 N N . ARG A 1 302 ? 4.692 44.058 55.512 1.00 44.50 302 ARG A N 1
ATOM 2367 C CA . ARG A 1 302 ? 5.618 43.151 56.217 1.00 44.50 302 ARG A CA 1
ATOM 2368 C C . ARG A 1 302 ? 6.455 42.352 55.231 1.00 44.50 302 ARG A C 1
ATOM 2370 O O . ARG A 1 302 ? 5.883 41.941 54.204 1.00 44.50 302 ARG A O 1
#

Organism: NCBI:txid1737510

pLDDT: mean 74.27, std 19.69, range [36.47, 98.19]

Secondary structure (DSSP, 8-state):
-HHHHHHHHTTTT---HHHHHHHHHHHHHHHHHHHHHHHHHHHHHHHHHHHHHHHHHHHH----HHHHHHHHHHHHHHHHHHHHHHHHHHHHHHHHHHHHHHHHHHHHHHHHHHHHHHHHHHHHHHHHHHHHHHHHHHHHHHHHHHHHHHHHHHHHHHHHHHHHHHTT---HHHHHHH-SS-S-TTTHHHHHHHHHHHHHHHHHHHHHHHHTT-TTHHHHHHHTS-S---------PPPPTT-----TT-PPP---TTSPPPHHHHHHHHHHHHHHHHHHHHT-PPP---------------

Radius of gyration: 63.31 Å; chains: 1; bounding box: 104×84×172 Å